Protein AF-A0A7J3D3R3-F1 (afdb_monomer)

Sequence (263 aa):
MQLSGLSKKTTFYVWTILFALIGPWLITSVSADVPAVLEISKEIQGTNTILNLKIRHNNPSQSHYVDTIEAQVNDKLIRVDLTPQNETTFTYKIDLGQIDQNALVKVRANCNLHGWSLWTVLESTTSTTTTTIVPSNQIQPATVNMIVQIILGAAIVAGAIFATKKRFKQHHILMVTATAVNGVSILLAMVPSTLNLIAQSTKTLGTLTLLFIPHMVTGILTESLAIFIILKKPRKLKKWMRILFILWISSLALGTLIYITIY

Solvent-accessible surface area (backbone atoms only — not comparable to full-atom values): 14912 Å² total; per-residue (Å²): 136,86,82,82,82,64,50,75,67,56,52,52,52,52,53,52,51,50,49,67,65,49,49,67,79,71,57,72,90,58,62,60,64,37,26,40,71,77,42,68,47,81,46,78,59,88,76,28,37,30,39,44,34,35,35,36,34,71,84,30,32,92,89,35,26,56,38,36,39,39,39,31,49,64,91,48,77,45,79,46,78,51,72,66,41,78,56,44,60,48,76,50,78,46,80,68,40,76,67,66,93,82,54,54,38,34,36,31,32,25,21,75,75,60,32,68,29,71,78,39,68,50,76,64,95,84,59,93,64,77,82,72,75,72,71,88,76,71,77,51,65,67,58,56,49,50,53,52,52,52,53,43,53,51,49,50,54,52,27,51,53,27,50,74,69,66,38,52,69,62,19,50,56,50,48,55,51,47,52,53,53,48,55,52,47,41,60,71,47,49,47,57,52,50,53,52,50,58,76,68,62,82,83,82,52,74,72,59,47,69,47,48,53,58,26,52,55,34,43,53,53,30,54,54,48,50,53,47,44,73,76,67,60,52,96,61,46,74,60,54,52,51,53,45,50,50,35,46,53,52,23,53,51,37,48,50,52,50,46,68,70,62,48

Structure (mmCIF, N/CA/C/O backbone):
data_AF-A0A7J3D3R3-F1
#
_entry.id   AF-A0A7J3D3R3-F1
#
loop_
_atom_site.group_PDB
_atom_site.id
_atom_site.type_symbol
_atom_site.label_atom_id
_atom_site.label_alt_id
_atom_site.label_comp_id
_atom_site.label_asym_id
_atom_site.label_entity_id
_atom_site.label_seq_id
_atom_site.pdbx_PDB_ins_code
_atom_site.Cartn_x
_atom_site.Cartn_y
_atom_site.Cartn_z
_atom_site.occupancy
_atom_site.B_iso_or_equiv
_atom_site.auth_seq_id
_atom_site.auth_comp_id
_atom_site.auth_asym_id
_atom_site.auth_atom_id
_atom_site.pdbx_PDB_model_num
ATOM 1 N N . MET A 1 1 ? -21.118 33.563 21.173 1.00 48.69 1 MET A N 1
ATOM 2 C CA . MET A 1 1 ? -21.917 32.379 21.562 1.00 48.69 1 MET A CA 1
ATOM 3 C C . MET A 1 1 ? -21.009 31.434 22.353 1.00 48.69 1 MET A C 1
ATOM 5 O O . MET A 1 1 ? -20.155 30.787 21.765 1.00 48.69 1 MET A O 1
ATOM 9 N N . GLN A 1 2 ? -21.072 31.466 23.690 1.00 40.31 2 GLN A N 1
ATOM 10 C CA . GLN A 1 2 ? -20.181 30.703 24.581 1.00 40.31 2 GLN A CA 1
ATOM 11 C C . GLN A 1 2 ? -20.696 29.264 24.762 1.00 40.31 2 GLN A C 1
ATOM 13 O O . GLN A 1 2 ? -21.750 29.051 25.351 1.00 40.31 2 GLN A O 1
ATOM 18 N N . LEU A 1 3 ? -19.939 28.267 24.296 1.00 48.94 3 LEU A N 1
ATOM 19 C CA . LEU A 1 3 ? -20.191 26.837 24.543 1.00 48.94 3 LEU A CA 1
ATOM 20 C C . LEU A 1 3 ? -19.621 26.389 25.909 1.00 48.94 3 LEU A C 1
ATOM 22 O O . LEU A 1 3 ? -18.905 25.395 25.996 1.00 48.94 3 LEU A O 1
ATOM 26 N N . SER A 1 4 ? -19.887 27.123 26.993 1.00 55.28 4 SER A N 1
ATOM 27 C CA . SER A 1 4 ? -19.289 26.859 28.319 1.00 55.28 4 SER A CA 1
ATOM 28 C C . SER A 1 4 ? -20.008 25.781 29.151 1.00 55.28 4 SER A C 1
ATOM 30 O O . SER A 1 4 ? -19.527 25.418 30.221 1.00 55.28 4 SER A O 1
ATOM 32 N N . GLY A 1 5 ? -21.120 25.217 28.666 1.00 64.50 5 GLY A N 1
ATOM 33 C CA . GLY A 1 5 ? -21.902 24.196 29.386 1.00 64.50 5 GLY A CA 1
ATOM 34 C C . GLY A 1 5 ? -21.593 22.737 29.026 1.00 64.50 5 GLY A C 1
ATOM 35 O O . GLY A 1 5 ? -22.164 21.822 29.623 1.00 64.50 5 GLY A O 1
ATOM 36 N N . LEU A 1 6 ? -20.727 22.473 28.041 1.00 58.81 6 LEU A N 1
ATOM 37 C CA . LEU A 1 6 ? -20.466 21.101 27.604 1.00 58.81 6 LEU A CA 1
ATOM 38 C C . LEU A 1 6 ? -19.477 20.406 28.547 1.00 58.81 6 LEU A C 1
ATOM 40 O O . LEU A 1 6 ? -18.335 20.834 28.717 1.00 58.81 6 LEU A O 1
ATOM 44 N N . SER A 1 7 ? -19.900 19.287 29.143 1.00 75.81 7 SER A N 1
ATOM 45 C CA . SER A 1 7 ? -19.000 18.469 29.958 1.00 75.81 7 SER A CA 1
ATOM 46 C C . SER A 1 7 ? -17.784 18.033 29.130 1.00 75.81 7 SER A C 1
ATOM 48 O O . SER A 1 7 ? -17.930 17.694 27.954 1.00 75.81 7 SER A O 1
ATOM 50 N N . LYS A 1 8 ? -16.597 17.934 29.749 1.00 63.53 8 LYS A N 1
ATOM 51 C CA . LYS A 1 8 ? -15.360 17.485 29.070 1.00 63.53 8 LYS A CA 1
ATOM 52 C C . LYS A 1 8 ? -15.538 16.177 28.280 1.00 63.53 8 LYS A C 1
ATOM 54 O O . LYS A 1 8 ? -14.865 15.959 27.278 1.00 63.53 8 LYS A O 1
ATOM 59 N N . LYS A 1 9 ? -16.461 15.308 28.714 1.00 52.19 9 LYS A N 1
ATOM 60 C CA . LYS A 1 9 ? -16.809 14.063 28.013 1.00 52.19 9 LYS A CA 1
ATOM 61 C C . LYS A 1 9 ? -17.558 14.339 26.713 1.00 52.19 9 LYS A C 1
ATOM 63 O O . LYS A 1 9 ? -17.240 13.735 25.700 1.00 52.19 9 LYS A O 1
ATOM 68 N N . THR A 1 10 ? -18.533 15.241 26.741 1.00 68.56 10 THR A N 1
ATOM 69 C CA . THR A 1 10 ? -19.329 15.615 25.569 1.00 68.56 10 THR A CA 1
ATOM 70 C C . THR A 1 10 ? -18.450 16.289 24.520 1.00 68.56 10 THR A C 1
ATOM 72 O O . THR A 1 10 ? -18.513 15.918 23.355 1.00 68.56 10 THR A O 1
ATOM 75 N N . THR A 1 11 ? -17.555 17.188 24.942 1.00 67.06 11 THR A N 1
ATOM 76 C CA . THR A 1 11 ? -16.592 17.852 24.051 1.00 67.06 11 THR A CA 1
ATOM 77 C C . THR A 1 11 ? -15.679 16.839 23.358 1.00 67.06 11 THR A C 1
ATOM 79 O O . THR A 1 11 ? -15.515 16.898 22.145 1.00 67.06 11 THR A O 1
ATOM 82 N N . PHE A 1 12 ? -15.154 15.849 24.091 1.00 62.94 12 PHE A N 1
ATOM 83 C CA . PHE A 1 12 ? -14.315 14.789 23.518 1.00 62.94 12 PHE A CA 1
ATOM 84 C C . PHE A 1 12 ? -15.035 13.977 22.424 1.00 62.94 12 PHE A C 1
ATOM 86 O O . PHE A 1 12 ? -14.479 13.762 21.347 1.00 62.94 12 PHE A O 1
ATOM 93 N N . TYR A 1 13 ? -16.287 13.565 22.661 1.00 52.22 13 TYR A N 1
ATOM 94 C CA . TYR A 1 13 ? -17.060 12.808 21.668 1.00 52.22 13 TYR A CA 1
ATOM 95 C C . TYR A 1 13 ? -17.415 13.635 20.431 1.00 52.22 13 TYR A C 1
ATOM 97 O O . TYR A 1 13 ? -17.351 13.101 19.328 1.00 52.22 13 TYR A O 1
ATOM 105 N N . VAL A 1 14 ? -17.749 14.919 20.597 1.00 69.69 14 VAL A N 1
ATOM 106 C CA . VAL A 1 14 ? -18.041 15.818 19.469 1.00 69.69 14 VAL A CA 1
ATOM 107 C C . VAL A 1 14 ? -16.824 15.932 18.555 1.00 69.69 14 VAL A C 1
ATOM 109 O O . VAL A 1 14 ? -16.963 15.730 17.356 1.00 69.69 14 VAL A O 1
ATOM 112 N N . TRP A 1 15 ? -15.627 16.141 19.110 1.00 62.84 15 TRP A N 1
ATOM 113 C CA . TRP A 1 15 ? -14.399 16.199 18.310 1.00 62.84 15 TRP A CA 1
ATOM 114 C C . TRP A 1 15 ? -14.060 14.870 17.633 1.00 62.84 15 TRP A C 1
ATOM 116 O O . TRP A 1 15 ? -13.641 14.871 16.481 1.00 62.84 15 TRP A O 1
ATOM 126 N N . THR A 1 16 ? -14.292 13.737 18.302 1.00 50.81 16 THR A N 1
ATOM 127 C CA . THR A 1 16 ? -14.045 12.407 17.713 1.00 50.81 16 THR A CA 1
ATOM 128 C C . THR A 1 16 ? -14.991 12.127 16.542 1.00 50.81 16 THR A C 1
ATOM 130 O O . THR A 1 16 ? -14.560 11.636 15.504 1.00 50.81 16 THR A O 1
ATOM 133 N N . ILE A 1 17 ? -16.277 12.463 16.685 1.00 57.06 17 ILE A N 1
ATOM 134 C CA . ILE A 1 17 ? -17.279 12.303 15.623 1.00 57.06 17 ILE A CA 1
ATOM 135 C C . ILE A 1 17 ? -16.998 13.273 14.471 1.00 57.06 17 ILE A C 1
ATOM 137 O O . ILE A 1 17 ? -17.067 12.869 13.317 1.00 57.06 17 ILE A O 1
ATOM 141 N N . LEU A 1 18 ? -16.635 14.523 14.770 1.00 68.31 18 LEU A N 1
ATOM 142 C CA . LEU A 1 18 ? -16.281 15.517 13.759 1.00 68.31 18 LEU A CA 1
ATOM 143 C C . LEU A 1 18 ? -15.073 15.058 12.925 1.00 68.31 18 LEU A C 1
ATOM 145 O O . LEU A 1 18 ? -15.132 15.102 11.702 1.00 68.31 18 LEU A O 1
ATOM 149 N N . PHE A 1 19 ? -14.022 14.536 13.566 1.00 58.44 19 PHE A N 1
ATOM 150 C CA . PHE A 1 19 ? -12.865 13.968 12.864 1.00 58.44 19 PHE A CA 1
ATOM 151 C C . PHE A 1 19 ? -13.233 12.744 12.018 1.00 58.44 19 PHE A C 1
ATOM 153 O O . PHE A 1 19 ? -12.785 12.634 10.881 1.00 58.44 19 PHE A O 1
ATOM 160 N N . ALA A 1 20 ? -14.071 11.847 12.543 1.00 53.59 20 ALA A N 1
ATOM 161 C CA . ALA A 1 20 ? -14.502 10.653 11.818 1.00 53.59 20 ALA A CA 1
ATOM 162 C C . ALA A 1 20 ? -15.419 10.969 10.623 1.00 53.59 20 ALA A C 1
ATOM 164 O O . ALA A 1 20 ? -15.396 10.241 9.636 1.00 53.59 20 ALA A O 1
ATOM 165 N N . LEU A 1 21 ? -16.226 12.034 10.702 1.00 52.59 21 LEU A N 1
ATOM 166 C CA . LEU A 1 21 ? -17.147 12.434 9.635 1.00 52.59 21 LEU A CA 1
ATOM 167 C C . LEU A 1 21 ? -16.493 13.321 8.580 1.00 52.59 21 LEU A C 1
ATOM 169 O O . LEU A 1 21 ? -16.848 13.194 7.418 1.00 52.59 21 LEU A O 1
ATOM 173 N N . ILE A 1 22 ? -15.567 14.205 8.956 1.00 64.50 22 ILE A N 1
ATOM 174 C CA . ILE A 1 22 ? -14.885 15.101 8.009 1.00 64.50 22 ILE A CA 1
ATOM 175 C C . ILE A 1 22 ? -13.682 14.406 7.365 1.00 64.50 22 ILE A C 1
ATOM 177 O O . ILE A 1 22 ? -13.428 14.604 6.181 1.00 64.50 22 ILE A O 1
ATOM 181 N N . GLY A 1 23 ? -12.976 13.557 8.119 1.00 51.06 23 GLY A N 1
ATOM 182 C CA . GLY A 1 23 ? -11.752 12.886 7.677 1.00 51.06 23 GLY A CA 1
ATOM 183 C C . GLY A 1 23 ? -11.858 12.216 6.302 1.00 51.06 23 GLY A C 1
ATOM 184 O O . GLY A 1 23 ? -11.034 12.523 5.449 1.00 51.06 23 GLY A O 1
ATOM 185 N N . PRO A 1 24 ? -12.882 11.382 6.027 1.00 48.47 24 PRO A N 1
ATOM 186 C CA . PRO A 1 24 ? -13.008 10.683 4.746 1.00 48.47 24 PRO A CA 1
ATOM 187 C C . PRO A 1 24 ? -13.197 11.601 3.532 1.00 48.47 24 PRO A C 1
ATOM 189 O O . PRO A 1 24 ? -12.789 11.241 2.435 1.00 48.47 24 PRO A O 1
ATOM 192 N N . TRP A 1 25 ? -13.789 12.786 3.712 1.00 45.56 25 TRP A N 1
ATOM 193 C CA . TRP A 1 25 ? -14.055 13.731 2.617 1.00 45.56 25 TRP A CA 1
ATOM 194 C C . TRP A 1 25 ? -12.852 14.612 2.278 1.00 45.56 25 TRP A C 1
ATOM 196 O O . TRP A 1 25 ? -12.849 15.269 1.242 1.00 45.56 25 TRP A O 1
ATOM 206 N N . LEU A 1 26 ? -11.831 14.623 3.138 1.00 45.69 26 LEU A N 1
ATOM 207 C CA . LEU A 1 26 ? -10.556 15.291 2.879 1.00 45.69 26 LEU A CA 1
ATOM 208 C C . LEU A 1 26 ? -9.536 14.369 2.195 1.00 45.69 26 LEU A C 1
ATOM 210 O O . LEU A 1 26 ? -8.464 14.834 1.818 1.00 45.69 26 LEU A O 1
ATOM 214 N N . ILE A 1 27 ? -9.841 13.077 2.041 1.00 38.84 27 ILE A N 1
ATOM 215 C CA . ILE A 1 27 ? -8.936 12.110 1.419 1.00 38.84 27 ILE A CA 1
ATOM 216 C C . ILE A 1 27 ? -9.275 12.039 -0.069 1.00 38.84 27 ILE A C 1
ATOM 218 O O . ILE A 1 27 ? -10.188 11.326 -0.485 1.00 38.84 27 ILE A O 1
ATOM 222 N N . THR A 1 28 ? -8.535 12.778 -0.893 1.00 42.94 28 THR A N 1
ATOM 223 C CA . THR A 1 28 ? -8.483 12.495 -2.328 1.00 42.94 28 THR A CA 1
ATOM 224 C C . THR A 1 28 ? -7.814 11.136 -2.521 1.00 42.94 28 THR A C 1
ATOM 226 O O . THR A 1 28 ? -6.833 10.818 -1.848 1.00 42.94 28 THR A O 1
ATOM 229 N N . SER A 1 29 ? -8.356 10.289 -3.401 1.00 40.66 29 SER A N 1
ATOM 230 C CA . SER A 1 29 ? -7.690 9.039 -3.768 1.00 40.66 29 SER A CA 1
ATOM 231 C C . SER A 1 29 ? -6.372 9.385 -4.436 1.00 40.66 29 SER A C 1
ATOM 233 O O . SER A 1 29 ? -6.345 9.800 -5.592 1.00 40.66 29 SER A O 1
ATOM 235 N N . VAL A 1 30 ? -5.289 9.245 -3.691 1.00 47.53 30 VAL A N 1
ATOM 236 C CA . VAL A 1 30 ? -3.959 9.344 -4.257 1.00 47.53 30 VAL A CA 1
ATOM 237 C C . VAL A 1 30 ? -3.599 7.948 -4.766 1.00 47.53 30 VAL A C 1
ATOM 239 O O . VAL A 1 30 ? -3.828 6.939 -4.089 1.00 47.53 30 VAL A O 1
ATOM 242 N N . SER A 1 31 ? -3.213 7.878 -6.035 1.00 56.06 31 SER A N 1
ATOM 243 C CA . SER A 1 31 ? -2.750 6.659 -6.689 1.00 56.06 31 SER A CA 1
ATOM 244 C C . SER A 1 31 ? -1.239 6.688 -6.611 1.00 56.06 31 SER A C 1
ATOM 246 O O . SER A 1 31 ? -0.667 7.685 -7.044 1.00 56.06 31 SER A O 1
ATOM 248 N N . ALA A 1 32 ? -0.616 5.601 -6.140 1.00 60.38 32 ALA A N 1
ATOM 249 C CA . ALA A 1 32 ? 0.833 5.478 -6.153 1.00 60.38 32 ALA A CA 1
ATOM 250 C C . ALA A 1 32 ? 1.275 5.756 -7.578 1.00 60.38 32 ALA A C 1
ATOM 252 O O . ALA A 1 32 ? 0.839 5.081 -8.519 1.00 60.38 32 ALA A O 1
ATOM 253 N N . ASP A 1 33 ? 2.076 6.798 -7.733 1.00 78.88 33 ASP A N 1
ATOM 254 C CA . ASP A 1 33 ? 2.535 7.241 -9.031 1.00 78.88 33 ASP A CA 1
ATOM 255 C C . ASP A 1 33 ? 3.719 6.375 -9.473 1.00 78.88 33 ASP A C 1
ATOM 257 O O . ASP A 1 33 ? 4.833 6.841 -9.709 1.00 78.88 33 ASP A O 1
ATOM 261 N N . VAL A 1 34 ? 3.487 5.061 -9.509 1.00 89.44 34 VAL A N 1
ATOM 262 C CA . VAL A 1 34 ? 4.391 4.113 -10.147 1.00 89.44 34 VAL A CA 1
ATOM 263 C C . VAL A 1 34 ? 4.442 4.430 -11.637 1.00 89.44 34 VAL A C 1
ATOM 265 O O . VAL A 1 34 ? 3.421 4.801 -12.229 1.00 89.44 34 VAL A O 1
ATOM 268 N N . PRO A 1 35 ? 5.615 4.301 -12.269 1.00 94.56 35 PRO A N 1
ATOM 269 C CA . PRO A 1 35 ? 5.723 4.571 -13.685 1.00 94.56 35 PRO A CA 1
ATOM 270 C C . PRO A 1 35 ? 4.866 3.581 -14.475 1.00 94.56 35 PRO A C 1
ATOM 272 O O . PRO A 1 35 ? 4.582 2.470 -14.030 1.00 94.56 35 PRO A O 1
ATOM 275 N N . ALA A 1 36 ? 4.453 3.976 -15.669 1.00 94.44 36 ALA A N 1
ATOM 276 C CA . ALA A 1 36 ? 3.718 3.129 -16.593 1.00 94.44 36 ALA A CA 1
ATOM 277 C C . ALA A 1 36 ? 4.441 3.103 -17.937 1.00 94.44 36 ALA A C 1
ATOM 279 O O . ALA A 1 36 ? 4.709 4.155 -18.518 1.00 94.44 36 ALA A O 1
ATOM 280 N N . VAL A 1 37 ? 4.735 1.905 -18.445 1.00 95.94 37 VAL A N 1
ATOM 281 C CA . VAL A 1 37 ? 5.193 1.718 -19.826 1.00 95.94 37 VAL A CA 1
ATOM 282 C C . VAL A 1 37 ? 3.950 1.792 -20.713 1.00 95.94 37 VAL A C 1
ATOM 284 O O . VAL A 1 37 ? 3.134 0.878 -20.717 1.00 95.94 37 VAL A O 1
ATOM 287 N N . LEU A 1 38 ? 3.760 2.925 -21.387 1.00 92.44 38 LEU A N 1
ATOM 288 C CA . LEU A 1 38 ? 2.579 3.204 -22.207 1.00 92.44 38 LEU A CA 1
ATOM 289 C C . LEU A 1 38 ? 2.647 2.524 -23.573 1.00 92.44 38 LEU A C 1
ATOM 291 O O . LEU A 1 38 ? 1.623 2.112 -24.107 1.00 92.44 38 LEU A O 1
ATOM 295 N N . GLU A 1 39 ? 3.843 2.457 -24.149 1.00 94.00 39 GLU A N 1
ATOM 296 C CA . GLU A 1 39 ? 4.066 1.925 -25.488 1.00 94.00 39 GLU A CA 1
ATOM 297 C C . GLU A 1 39 ? 5.428 1.240 -25.547 1.00 94.00 39 GLU A C 1
ATOM 299 O O . GLU A 1 39 ? 6.410 1.734 -24.981 1.00 94.00 39 GLU A O 1
ATOM 304 N N . ILE A 1 40 ? 5.474 0.113 -26.251 1.00 95.44 40 ILE A N 1
ATOM 305 C CA . ILE A 1 40 ? 6.701 -0.580 -26.621 1.00 95.44 40 ILE A CA 1
ATOM 306 C C . ILE A 1 40 ? 6.644 -0.753 -28.132 1.00 95.44 40 ILE A C 1
ATOM 308 O O . ILE A 1 40 ? 5.749 -1.421 -28.644 1.00 95.44 40 ILE A O 1
ATOM 312 N N . SER A 1 41 ? 7.600 -0.174 -28.845 1.00 94.25 41 SER A N 1
ATOM 313 C CA . SER A 1 41 ? 7.791 -0.436 -30.267 1.00 94.25 41 SER A CA 1
ATOM 314 C C . SER A 1 41 ? 9.207 -0.926 -30.536 1.00 94.25 41 SER A C 1
ATOM 316 O O . SER A 1 41 ? 10.129 -0.728 -29.742 1.00 94.25 41 SER A O 1
ATOM 318 N N . LYS A 1 42 ? 9.368 -1.640 -31.647 1.00 94.56 42 LYS A N 1
ATOM 319 C CA . LYS A 1 42 ? 10.622 -2.270 -32.050 1.00 94.56 42 LYS A CA 1
ATOM 320 C C . LYS A 1 42 ? 11.117 -1.633 -33.341 1.00 94.56 42 LYS A C 1
ATOM 322 O O . LYS A 1 42 ? 10.355 -1.478 -34.288 1.00 94.56 42 LYS A O 1
ATOM 327 N N . GLU A 1 43 ? 12.400 -1.312 -33.382 1.00 94.94 43 GLU A N 1
ATOM 328 C CA . GLU A 1 43 ? 13.100 -0.780 -34.547 1.00 94.94 43 GLU A CA 1
ATOM 329 C C . GLU A 1 43 ? 14.346 -1.637 -34.799 1.00 94.94 43 GLU A C 1
ATOM 331 O O . GLU A 1 43 ? 15.070 -1.978 -33.865 1.00 94.94 43 GLU A O 1
ATOM 336 N N . ILE A 1 44 ? 14.594 -2.026 -36.051 1.00 94.88 44 ILE A N 1
ATOM 337 C CA . ILE A 1 44 ? 15.816 -2.747 -36.424 1.00 94.88 44 ILE A CA 1
ATOM 338 C C . ILE A 1 44 ? 16.828 -1.735 -36.954 1.00 94.88 44 ILE A C 1
ATOM 340 O O . ILE A 1 44 ? 16.561 -1.062 -37.948 1.00 94.88 44 ILE A O 1
ATOM 344 N N . GLN A 1 45 ? 17.991 -1.644 -36.309 1.00 96.88 45 GLN A N 1
ATOM 345 C CA . GLN A 1 45 ? 19.101 -0.795 -36.739 1.00 96.88 45 GLN A CA 1
ATOM 346 C C . GLN A 1 45 ? 20.319 -1.670 -37.049 1.00 96.88 45 GLN A C 1
ATOM 348 O O . GLN A 1 45 ? 20.995 -2.182 -36.155 1.00 96.88 45 GLN A O 1
ATOM 353 N N . GLY A 1 46 ? 20.583 -1.887 -38.340 1.00 95.25 46 GLY A N 1
ATOM 354 C CA . GLY A 1 46 ? 21.588 -2.854 -38.783 1.00 95.25 46 GLY A CA 1
ATOM 355 C C . GLY A 1 46 ? 21.187 -4.273 -38.379 1.00 95.25 46 GLY A C 1
ATOM 356 O O . GLY A 1 46 ? 20.135 -4.757 -38.786 1.00 95.25 46 GLY A O 1
ATOM 357 N N . THR A 1 47 ? 22.013 -4.937 -37.568 1.00 95.50 47 THR A N 1
ATOM 358 C CA . THR A 1 47 ? 21.677 -6.253 -36.998 1.00 95.50 47 THR A CA 1
ATOM 359 C C . THR A 1 47 ? 21.022 -6.174 -35.621 1.00 95.50 47 THR A C 1
ATOM 361 O O . THR A 1 47 ? 20.580 -7.195 -35.100 1.00 95.50 47 THR A O 1
ATOM 364 N N . ASN A 1 48 ? 20.983 -4.993 -35.006 1.00 96.81 48 ASN A N 1
ATOM 365 C CA . ASN A 1 48 ? 20.520 -4.840 -33.635 1.00 96.81 48 ASN A CA 1
ATOM 366 C C . ASN A 1 48 ? 19.022 -4.543 -33.587 1.00 96.81 48 ASN A C 1
ATOM 368 O O . ASN A 1 48 ? 18.463 -3.865 -34.451 1.00 96.81 48 ASN A O 1
ATOM 372 N N . THR A 1 49 ? 18.377 -5.050 -32.542 1.00 96.50 49 THR A N 1
ATOM 373 C CA . THR A 1 49 ? 17.008 -4.705 -32.184 1.00 96.50 49 THR A CA 1
ATOM 374 C C . THR A 1 49 ? 17.015 -3.609 -31.128 1.00 96.50 49 THR A C 1
ATOM 376 O O . THR A 1 49 ? 17.494 -3.819 -30.016 1.00 96.50 49 THR A O 1
ATOM 379 N N . ILE A 1 50 ? 16.409 -2.473 -31.455 1.00 97.62 50 ILE A N 1
ATOM 380 C CA . ILE A 1 50 ? 16.209 -1.349 -30.546 1.00 97.62 50 ILE A CA 1
ATOM 381 C C . ILE A 1 50 ? 14.751 -1.339 -30.083 1.00 97.62 50 ILE A C 1
ATOM 383 O O . ILE A 1 50 ? 13.831 -1.329 -30.904 1.00 97.62 50 ILE A O 1
ATOM 387 N N . LEU A 1 51 ? 14.522 -1.333 -28.771 1.00 97.25 51 LEU A N 1
ATOM 388 C CA . LEU A 1 51 ? 13.206 -1.032 -28.210 1.00 97.25 51 LEU A CA 1
ATOM 389 C C . LEU A 1 51 ? 13.058 0.470 -28.031 1.00 97.25 51 LEU A C 1
ATOM 391 O O . LEU A 1 51 ? 13.890 1.089 -27.374 1.00 97.25 51 LEU A O 1
ATOM 395 N N . ASN A 1 52 ? 11.969 1.026 -28.542 1.00 97.50 52 ASN A N 1
ATOM 396 C CA . ASN A 1 52 ? 11.518 2.374 -28.244 1.00 97.50 52 ASN A CA 1
ATOM 397 C C . ASN A 1 52 ? 10.400 2.281 -27.198 1.00 97.50 52 ASN A C 1
ATOM 399 O O . ASN A 1 52 ? 9.354 1.677 -27.438 1.00 97.50 52 ASN A O 1
ATOM 403 N N . LEU A 1 53 ? 10.639 2.851 -26.022 1.00 97.25 53 LEU A N 1
ATOM 404 C CA . LEU A 1 53 ? 9.726 2.803 -24.886 1.00 97.25 53 LEU A CA 1
ATOM 405 C C . LEU A 1 53 ? 9.134 4.180 -24.652 1.00 97.25 53 LEU A C 1
ATOM 407 O O . LEU A 1 53 ? 9.894 5.132 -24.511 1.00 97.25 53 LEU A O 1
ATOM 411 N N . LYS A 1 54 ? 7.812 4.282 -24.521 1.00 97.12 54 LYS A N 1
ATOM 412 C CA . LYS A 1 54 ? 7.149 5.494 -24.029 1.00 97.12 54 LYS A CA 1
ATOM 413 C C . LYS A 1 54 ? 6.716 5.268 -22.590 1.00 97.12 54 LYS A C 1
ATOM 415 O O . LYS A 1 54 ? 5.883 4.405 -22.330 1.00 97.12 54 LYS A O 1
ATOM 420 N N . ILE A 1 55 ? 7.281 6.019 -21.653 1.00 96.62 55 ILE A N 1
ATOM 421 C CA . ILE A 1 55 ? 7.070 5.826 -20.214 1.00 96.62 55 ILE A CA 1
ATOM 422 C C . ILE A 1 55 ? 6.420 7.077 -19.636 1.00 96.62 55 ILE A C 1
ATOM 424 O O . ILE A 1 55 ? 6.839 8.187 -19.951 1.00 96.62 55 ILE A O 1
ATOM 428 N N . ARG A 1 56 ? 5.408 6.898 -18.781 1.00 95.56 56 ARG A N 1
ATOM 429 C CA . ARG A 1 56 ? 4.782 7.964 -17.991 1.00 95.56 56 ARG A CA 1
ATOM 430 C C . ARG A 1 56 ? 5.132 7.818 -16.520 1.00 95.56 56 ARG A C 1
ATOM 432 O O . ARG A 1 56 ? 5.055 6.719 -15.983 1.00 95.56 56 ARG A O 1
ATOM 439 N N . HIS A 1 57 ? 5.437 8.932 -15.874 1.00 94.81 57 HIS A N 1
ATOM 440 C CA . HIS A 1 57 ? 5.642 9.049 -14.437 1.00 94.81 57 HIS A CA 1
ATOM 441 C C . HIS A 1 57 ? 5.288 10.479 -14.024 1.00 94.81 57 HIS A C 1
ATOM 443 O O . HIS A 1 57 ? 5.824 11.410 -14.615 1.00 94.81 57 HIS A O 1
ATOM 449 N N . ASN A 1 58 ? 4.348 10.696 -13.107 1.00 90.19 58 ASN A N 1
ATOM 450 C CA . ASN A 1 58 ? 3.887 12.049 -12.799 1.00 90.19 58 ASN A CA 1
ATOM 451 C C . ASN A 1 58 ? 4.883 12.797 -11.896 1.00 90.19 58 ASN A C 1
ATOM 453 O O . ASN A 1 58 ? 5.531 12.239 -11.020 1.00 90.19 58 ASN A O 1
ATOM 457 N N . ASN A 1 59 ? 4.970 14.114 -12.101 1.00 88.62 59 ASN A N 1
ATOM 458 C CA . ASN A 1 59 ? 5.763 15.020 -11.264 1.00 88.62 59 ASN A CA 1
ATOM 459 C C . ASN A 1 59 ? 7.235 14.591 -11.018 1.00 88.62 59 ASN A C 1
ATOM 461 O O . ASN A 1 59 ? 7.698 14.646 -9.875 1.00 88.62 59 ASN A O 1
ATOM 465 N N . PRO A 1 60 ? 7.988 14.168 -12.052 1.00 92.56 60 PRO A N 1
ATOM 466 C CA . PRO A 1 60 ? 9.355 13.733 -11.843 1.00 92.56 60 PRO A CA 1
ATOM 467 C C . PRO A 1 60 ? 10.260 14.919 -11.466 1.00 92.56 60 PRO A C 1
ATOM 469 O O . PRO A 1 60 ? 10.053 16.059 -11.884 1.00 92.56 60 PRO A O 1
ATOM 472 N N . SER A 1 61 ? 11.264 14.649 -10.640 1.00 90.94 61 SER A N 1
ATOM 473 C CA . SER A 1 61 ? 12.221 15.607 -10.095 1.00 90.94 61 SER A CA 1
ATOM 474 C C . SER A 1 61 ? 13.572 14.936 -9.831 1.00 90.94 61 SER A C 1
ATOM 476 O O . SER A 1 61 ? 13.732 13.726 -9.976 1.00 90.94 61 SER A O 1
ATOM 478 N N . GLN A 1 62 ? 14.554 15.706 -9.356 1.00 93.38 62 GLN A N 1
ATOM 479 C CA . GLN A 1 62 ? 15.889 15.188 -9.023 1.00 93.38 62 GLN A CA 1
ATOM 480 C C . GLN A 1 62 ? 15.886 14.093 -7.942 1.00 93.38 62 GLN A C 1
ATOM 482 O O . GLN A 1 62 ? 16.793 13.266 -7.901 1.00 93.38 62 GLN A O 1
ATOM 487 N N . SER A 1 63 ? 14.877 14.068 -7.068 1.00 88.69 63 SER A N 1
ATOM 488 C CA . SER A 1 63 ? 14.742 13.065 -6.005 1.00 88.69 63 SER A CA 1
ATOM 489 C C . SER A 1 63 ? 13.607 12.066 -6.235 1.00 88.69 63 SER A C 1
ATOM 491 O O . SER A 1 63 ? 13.443 11.161 -5.423 1.00 88.69 63 SER A O 1
ATOM 493 N N . HIS A 1 64 ? 12.824 12.213 -7.305 1.00 92.25 64 HIS A N 1
ATOM 494 C CA . HIS A 1 64 ? 11.645 11.394 -7.598 1.00 92.25 64 HIS A CA 1
ATOM 495 C C . HIS A 1 64 ? 11.566 11.163 -9.107 1.00 92.25 64 HIS A C 1
ATOM 497 O O . HIS A 1 64 ? 11.116 12.033 -9.835 1.00 92.25 64 HIS A O 1
ATOM 503 N N . TYR A 1 65 ? 12.070 10.036 -9.598 1.00 95.69 65 TYR A N 1
ATOM 504 C CA . TYR A 1 65 ? 12.180 9.777 -11.035 1.00 95.69 65 TYR A CA 1
ATOM 505 C C . TYR A 1 65 ? 12.213 8.277 -11.329 1.00 95.69 65 TYR A C 1
ATOM 507 O O . TYR A 1 65 ? 12.314 7.452 -10.417 1.00 95.69 65 TYR A O 1
ATOM 515 N N . VAL A 1 66 ? 12.139 7.921 -12.614 1.00 97.31 66 VAL A N 1
ATOM 516 C CA . VAL A 1 66 ? 12.346 6.543 -13.064 1.00 97.31 66 VAL A CA 1
ATOM 517 C C . VAL A 1 66 ? 13.842 6.264 -13.073 1.00 97.31 66 VAL A C 1
ATOM 519 O O . VAL A 1 66 ? 14.555 6.780 -13.930 1.00 97.31 66 VAL A O 1
ATOM 522 N N . ASP A 1 67 ? 14.332 5.485 -12.117 1.00 97.62 67 ASP A N 1
ATOM 523 C CA . ASP A 1 67 ? 15.763 5.223 -11.934 1.00 97.62 67 ASP A CA 1
ATOM 524 C C . ASP A 1 67 ? 16.246 3.979 -12.676 1.00 97.62 67 ASP A C 1
ATOM 526 O O . ASP A 1 67 ? 17.421 3.884 -13.022 1.00 97.62 67 ASP A O 1
ATOM 530 N N . THR A 1 68 ? 15.353 3.033 -12.955 1.00 98.19 68 THR A N 1
ATOM 531 C CA . THR A 1 68 ? 15.701 1.786 -13.631 1.00 98.19 68 THR A CA 1
ATOM 532 C C . THR A 1 68 ? 14.604 1.363 -14.606 1.00 98.19 68 THR A C 1
ATOM 534 O O . THR A 1 68 ? 13.415 1.439 -14.304 1.00 98.19 68 THR A O 1
ATOM 537 N N . ILE A 1 69 ? 14.999 0.835 -15.764 1.00 98.38 69 ILE A N 1
ATOM 538 C CA . ILE A 1 69 ? 14.134 0.069 -16.664 1.00 98.38 69 ILE A CA 1
ATOM 539 C C . ILE A 1 69 ? 14.668 -1.359 -16.768 1.00 98.38 69 ILE A C 1
ATOM 541 O O . ILE A 1 69 ? 15.871 -1.582 -16.909 1.00 98.38 69 ILE A O 1
ATOM 545 N N . GLU A 1 70 ? 13.762 -2.333 -16.728 1.00 98.38 70 GLU A N 1
ATOM 546 C CA . GLU A 1 70 ? 14.067 -3.733 -17.006 1.00 98.38 70 GLU A CA 1
ATOM 547 C C . GLU A 1 70 ? 13.336 -4.196 -18.260 1.00 98.38 70 GLU A C 1
ATOM 549 O O . GLU A 1 70 ? 12.114 -4.081 -18.356 1.00 98.38 70 GLU A O 1
ATOM 554 N N . ALA A 1 71 ? 14.088 -4.767 -19.197 1.00 97.88 71 ALA A N 1
ATOM 555 C CA . ALA A 1 71 ? 13.573 -5.494 -20.343 1.00 97.88 71 ALA A CA 1
ATOM 556 C C . ALA A 1 71 ? 13.939 -6.974 -20.188 1.00 97.88 71 ALA A C 1
ATOM 558 O O . ALA A 1 71 ? 15.112 -7.323 -20.074 1.00 97.88 71 ALA A O 1
ATOM 559 N N . GLN A 1 72 ? 12.948 -7.857 -20.182 1.00 97.75 72 GLN A N 1
ATOM 560 C CA . GLN A 1 72 ? 13.162 -9.298 -20.225 1.00 97.75 72 GLN A CA 1
ATOM 561 C C . GLN A 1 72 ? 12.896 -9.801 -21.64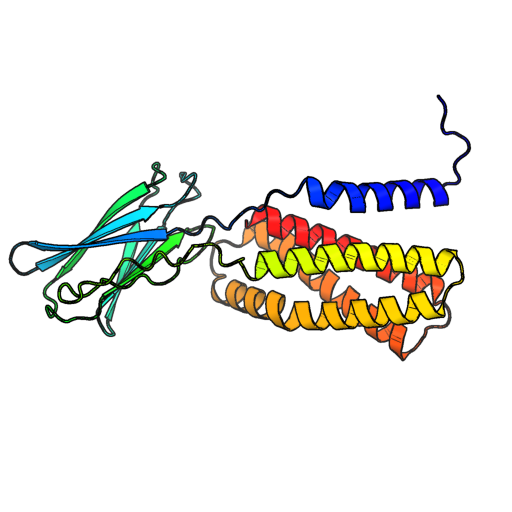5 1.00 97.75 72 GLN A C 1
ATOM 563 O O . GLN A 1 72 ? 11.802 -9.606 -22.173 1.00 97.75 72 GLN A O 1
ATOM 568 N N . VAL A 1 73 ? 13.905 -10.439 -22.240 1.00 97.06 73 VAL A N 1
ATOM 569 C CA . VAL A 1 73 ? 13.864 -11.065 -23.567 1.00 97.06 73 VAL A CA 1
ATOM 570 C C . VAL A 1 73 ? 13.994 -12.571 -23.367 1.00 97.06 73 VAL A C 1
ATOM 572 O O . VAL A 1 73 ? 15.073 -13.059 -23.021 1.00 97.06 73 VAL A O 1
ATOM 575 N N . ASN A 1 74 ? 12.898 -13.308 -23.547 1.00 94.19 74 ASN A N 1
ATOM 576 C CA . ASN A 1 74 ? 12.775 -14.700 -23.103 1.00 94.19 74 ASN A CA 1
ATOM 577 C C . ASN A 1 74 ? 13.170 -14.815 -21.612 1.00 94.19 74 ASN A C 1
ATOM 579 O O . ASN A 1 74 ? 12.556 -14.164 -20.769 1.00 94.19 74 ASN A O 1
ATOM 583 N N . ASP A 1 75 ? 14.224 -15.560 -21.275 1.00 93.56 75 ASP A N 1
ATOM 584 C CA . ASP A 1 75 ? 14.710 -15.706 -19.893 1.00 93.56 75 ASP A CA 1
ATOM 585 C C . ASP A 1 75 ? 15.834 -14.724 -19.519 1.00 93.56 75 ASP A C 1
ATOM 587 O O . ASP A 1 75 ? 16.272 -14.683 -18.369 1.00 93.56 75 ASP A O 1
ATOM 591 N N . LYS A 1 76 ? 16.301 -13.896 -20.461 1.00 97.00 76 LYS A N 1
ATOM 592 C CA . LYS A 1 76 ? 17.396 -12.947 -20.230 1.00 97.00 76 LYS A CA 1
ATOM 593 C C . LYS A 1 76 ? 16.857 -11.600 -19.755 1.00 97.00 76 LYS A C 1
ATOM 595 O O . LYS A 1 76 ? 16.112 -10.938 -20.474 1.00 97.00 76 LYS A O 1
ATOM 600 N N . LEU A 1 77 ? 17.281 -11.170 -18.568 1.00 97.25 77 LEU A N 1
ATOM 601 C CA . LEU A 1 77 ? 16.966 -9.852 -18.016 1.00 97.25 77 LEU A CA 1
ATOM 602 C C . LEU A 1 77 ? 18.051 -8.835 -18.395 1.00 97.25 77 LEU A C 1
ATOM 604 O O . LEU A 1 77 ? 19.236 -9.058 -18.148 1.00 97.25 77 LEU A O 1
ATOM 608 N N . ILE A 1 78 ? 17.639 -7.716 -18.980 1.00 97.75 78 ILE A N 1
ATOM 609 C CA . ILE A 1 78 ? 18.472 -6.556 -19.297 1.00 97.75 78 ILE A CA 1
ATOM 610 C C . ILE A 1 78 ? 17.996 -5.408 -18.412 1.00 97.75 78 ILE A C 1
ATOM 612 O O . ILE A 1 78 ? 16.812 -5.075 -18.408 1.00 97.75 78 ILE A O 1
ATOM 616 N N . ARG A 1 79 ? 18.920 -4.810 -17.659 1.00 98.06 79 ARG A N 1
ATOM 617 C CA . ARG A 1 79 ? 18.657 -3.695 -16.747 1.00 98.06 79 ARG A CA 1
ATOM 618 C C . ARG A 1 79 ? 19.404 -2.460 -17.225 1.00 98.06 79 ARG A C 1
ATOM 620 O O . ARG A 1 79 ? 20.582 -2.556 -17.559 1.00 98.06 79 ARG A O 1
ATOM 627 N N . VAL A 1 80 ? 18.721 -1.323 -17.227 1.00 98.00 80 VAL A N 1
ATOM 628 C CA . VAL A 1 80 ? 19.293 -0.028 -17.592 1.00 98.00 80 VAL A CA 1
ATOM 629 C C . VAL A 1 80 ? 18.967 0.977 -16.500 1.00 98.00 80 VAL A C 1
ATOM 631 O O . VAL A 1 80 ? 17.797 1.155 -16.168 1.00 98.00 80 VAL A O 1
ATOM 634 N N . ASP A 1 81 ? 19.991 1.619 -15.946 1.00 97.94 81 ASP A N 1
ATOM 635 C CA . ASP A 1 81 ? 19.824 2.694 -14.969 1.00 97.94 81 ASP A CA 1
ATOM 636 C C . ASP A 1 81 ? 19.754 4.050 -15.689 1.00 97.94 81 ASP A C 1
ATOM 638 O O . ASP A 1 81 ? 20.434 4.277 -16.693 1.00 97.94 81 ASP A O 1
ATOM 642 N N . LEU A 1 82 ? 18.906 4.948 -15.192 1.00 97.62 82 LEU A N 1
ATOM 643 C CA . LEU A 1 82 ? 18.615 6.239 -15.806 1.00 97.62 82 LEU A CA 1
ATOM 644 C C . LEU A 1 82 ? 19.036 7.394 -14.899 1.00 97.62 82 LEU A C 1
ATOM 646 O O . LEU A 1 82 ? 19.045 7.296 -13.674 1.00 97.62 82 LEU A O 1
ATOM 650 N N . THR A 1 83 ? 19.328 8.533 -15.520 1.00 97.50 83 THR A N 1
ATOM 651 C CA . THR A 1 83 ? 19.453 9.821 -14.828 1.00 97.50 83 THR A CA 1
ATOM 652 C C . THR A 1 83 ? 18.077 10.456 -14.624 1.00 97.50 83 THR A C 1
ATOM 654 O O . THR A 1 83 ? 17.203 10.217 -15.461 1.00 97.50 83 THR A O 1
ATOM 657 N N . PRO A 1 84 ? 17.885 11.318 -13.606 1.00 97.44 84 PRO A N 1
ATOM 658 C CA . PRO A 1 84 ? 16.615 12.000 -13.356 1.00 97.44 84 PRO A CA 1
ATOM 659 C C . PRO A 1 84 ? 15.982 12.628 -14.599 1.00 97.44 84 PRO A C 1
ATOM 661 O O . PRO A 1 84 ? 16.663 13.280 -15.393 1.00 97.44 84 PRO A O 1
ATOM 664 N N . GLN A 1 85 ? 14.671 12.433 -14.751 1.00 97.19 85 GLN A N 1
ATOM 665 C CA . GLN A 1 85 ? 13.872 13.040 -15.815 1.00 97.19 85 GLN A CA 1
ATOM 666 C C . GLN A 1 85 ? 13.086 14.237 -15.272 1.00 97.19 85 GLN A C 1
ATOM 668 O O . GLN A 1 85 ? 12.763 14.284 -14.089 1.00 97.19 85 GLN A O 1
ATOM 673 N N . ASN A 1 86 ? 12.750 15.187 -16.147 1.00 94.44 86 ASN A N 1
ATOM 674 C CA . ASN A 1 86 ? 11.943 16.365 -15.795 1.00 94.44 86 ASN A CA 1
ATOM 675 C C . ASN A 1 86 ? 10.565 16.368 -16.486 1.00 94.44 86 ASN A C 1
ATOM 677 O O . ASN A 1 86 ? 9.749 17.251 -16.237 1.00 94.44 86 ASN A O 1
ATOM 681 N N . GLU A 1 87 ? 10.300 15.399 -17.369 1.00 96.19 87 GLU A N 1
ATOM 682 C CA . GLU A 1 87 ? 9.061 15.309 -18.144 1.00 96.19 87 GLU A CA 1
ATOM 683 C C . GLU A 1 87 ? 8.182 14.167 -17.646 1.00 96.19 87 GLU A C 1
ATOM 685 O O . GLU A 1 87 ? 8.651 13.048 -17.446 1.00 96.19 87 GLU A O 1
ATOM 690 N N . THR A 1 88 ? 6.877 14.427 -17.515 1.00 94.56 88 THR A N 1
ATOM 691 C CA . THR A 1 88 ? 5.907 13.415 -17.063 1.00 94.56 88 THR A CA 1
ATOM 692 C C . THR A 1 88 ? 5.772 12.237 -18.029 1.00 94.56 88 THR A C 1
ATOM 694 O O . THR A 1 88 ? 5.312 11.158 -17.663 1.00 94.56 88 THR A O 1
ATOM 697 N N . THR A 1 89 ? 6.133 12.419 -19.294 1.00 96.38 89 THR A N 1
ATOM 698 C CA . THR A 1 89 ? 6.200 11.340 -20.274 1.00 96.38 89 THR A CA 1
ATOM 699 C C . THR A 1 89 ? 7.464 11.513 -21.081 1.00 96.38 89 THR A C 1
ATOM 701 O O . THR A 1 89 ? 7.674 12.579 -21.641 1.00 96.38 89 THR A O 1
ATOM 704 N N . PHE A 1 90 ? 8.280 10.469 -21.155 1.00 97.44 90 PHE A N 1
ATOM 705 C CA . PHE A 1 90 ? 9.538 10.490 -21.887 1.00 97.44 90 PHE A CA 1
ATOM 706 C C . PHE A 1 90 ? 9.699 9.213 -22.710 1.00 97.44 90 PHE A C 1
ATOM 708 O O . PHE A 1 90 ? 9.046 8.195 -22.458 1.00 97.44 90 PHE A O 1
ATOM 715 N N . THR A 1 91 ? 10.562 9.286 -23.723 1.00 97.62 91 THR A N 1
ATOM 716 C CA . THR A 1 91 ? 10.925 8.130 -24.547 1.00 97.62 91 THR A CA 1
ATOM 717 C C . 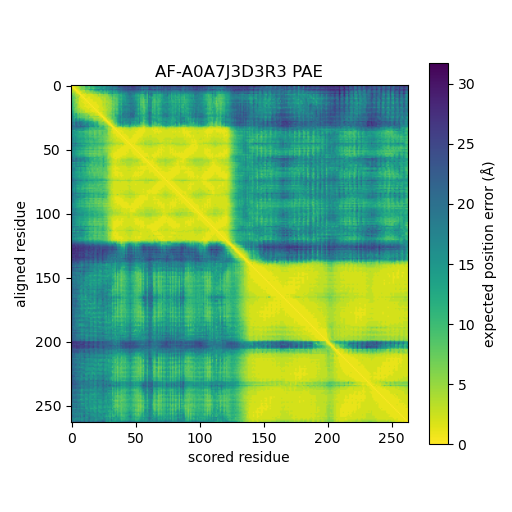THR A 1 91 ? 12.314 7.641 -24.164 1.00 97.62 91 THR A C 1
ATOM 719 O O . THR A 1 91 ? 13.211 8.453 -23.944 1.00 97.62 91 THR A O 1
ATOM 722 N N . TYR A 1 92 ? 12.507 6.327 -24.103 1.00 98.00 92 TYR A N 1
ATOM 723 C CA . TYR A 1 92 ? 13.812 5.721 -23.855 1.00 98.00 92 TYR A CA 1
ATOM 724 C C . TYR A 1 92 ? 14.094 4.605 -24.859 1.00 98.00 92 TYR A C 1
ATOM 726 O O . TYR A 1 92 ? 13.193 3.832 -25.192 1.00 98.00 92 TYR A O 1
ATOM 734 N N . LYS A 1 93 ? 15.338 4.525 -25.345 1.00 98.19 93 LYS A N 1
ATOM 735 C CA . LYS A 1 93 ? 15.772 3.485 -26.283 1.00 98.19 93 LYS A CA 1
ATOM 736 C C . LYS A 1 93 ? 16.653 2.457 -25.579 1.00 98.19 93 LYS A C 1
ATOM 738 O O . LYS A 1 93 ? 17.620 2.837 -24.926 1.00 98.19 93 LYS A O 1
ATOM 743 N N . ILE A 1 94 ? 16.346 1.171 -25.739 1.00 97.81 94 ILE A N 1
ATOM 744 C CA . ILE A 1 94 ? 17.182 0.066 -25.242 1.00 97.81 94 ILE A CA 1
ATOM 745 C C . ILE A 1 94 ? 17.691 -0.737 -26.433 1.00 97.81 94 ILE A C 1
ATOM 747 O O . ILE A 1 94 ? 16.888 -1.286 -27.186 1.00 97.81 94 ILE A O 1
ATOM 751 N N . ASP A 1 95 ? 19.011 -0.834 -26.580 1.00 97.62 95 ASP A N 1
ATOM 752 C CA . ASP A 1 95 ? 19.625 -1.761 -27.530 1.00 97.62 95 ASP A CA 1
ATOM 753 C C . ASP A 1 95 ? 19.656 -3.169 -26.921 1.00 97.62 95 ASP A C 1
ATOM 755 O O . ASP A 1 95 ? 20.332 -3.421 -25.921 1.00 97.62 95 ASP A O 1
ATOM 759 N N . LEU A 1 96 ? 18.887 -4.086 -27.506 1.00 97.00 96 LEU A N 1
ATOM 760 C CA . LEU A 1 96 ? 18.847 -5.490 -27.098 1.00 97.00 96 LEU A CA 1
ATOM 761 C C . LEU A 1 96 ? 19.913 -6.341 -27.805 1.00 97.00 96 LEU A C 1
ATOM 763 O O . LEU A 1 96 ? 20.070 -7.519 -27.478 1.00 97.00 96 LEU A O 1
ATOM 767 N N . GLY A 1 97 ? 20.632 -5.771 -28.773 1.00 97.12 97 GLY A N 1
ATOM 768 C CA . GLY A 1 97 ? 21.521 -6.483 -29.677 1.00 97.12 97 GLY A CA 1
ATOM 769 C C . GLY A 1 97 ? 20.757 -7.368 -30.663 1.00 97.12 97 GLY A C 1
ATOM 770 O O . GLY A 1 97 ? 19.607 -7.105 -31.026 1.00 97.12 97 GLY A O 1
ATOM 771 N N . GLN A 1 98 ? 21.409 -8.435 -31.118 1.00 96.50 98 GLN A N 1
ATOM 772 C CA . GLN A 1 98 ? 20.790 -9.451 -31.967 1.00 96.50 98 GLN A CA 1
ATOM 773 C C . GLN A 1 98 ? 19.897 -10.364 -31.117 1.00 96.50 98 GLN A C 1
ATOM 775 O O . GLN A 1 98 ? 20.384 -11.078 -30.240 1.00 96.50 98 GLN A O 1
ATOM 780 N N . ILE A 1 99 ? 18.591 -10.349 -31.385 1.00 95.62 99 ILE A N 1
ATOM 781 C CA . ILE A 1 99 ? 17.607 -11.228 -30.741 1.00 95.62 99 ILE A CA 1
ATOM 782 C C . ILE A 1 99 ? 16.730 -11.897 -31.801 1.00 95.62 99 ILE A C 1
ATOM 784 O O . ILE A 1 99 ? 16.564 -11.361 -32.899 1.00 95.62 99 ILE A O 1
ATOM 788 N N . ASP A 1 100 ? 16.136 -13.041 -31.459 1.00 92.25 100 ASP A N 1
ATOM 789 C CA . ASP A 1 100 ? 15.130 -13.697 -32.300 1.00 92.25 100 ASP A CA 1
ATOM 790 C C . ASP A 1 100 ? 13.958 -12.736 -32.575 1.00 92.25 100 A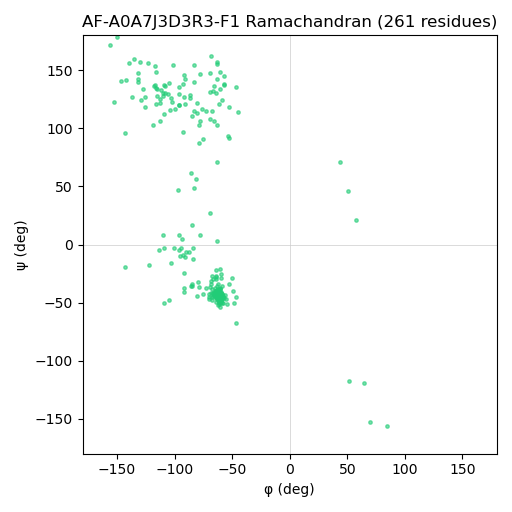SP A C 1
ATOM 792 O O . ASP A 1 100 ? 13.490 -12.019 -31.683 1.00 92.25 100 ASP A O 1
ATOM 796 N N . GLN A 1 101 ? 13.472 -12.706 -33.818 1.00 87.25 101 GLN A N 1
ATOM 797 C CA . GLN A 1 101 ? 12.308 -11.905 -34.193 1.00 87.25 101 GLN A CA 1
ATOM 798 C C . GLN A 1 101 ? 11.054 -12.296 -33.403 1.00 87.25 101 GLN A C 1
ATOM 800 O O . GLN A 1 101 ? 10.231 -11.421 -33.141 1.00 87.25 101 GLN A O 1
ATOM 805 N N . ASN A 1 102 ? 10.964 -13.557 -32.975 1.00 89.00 102 ASN A N 1
ATOM 806 C CA . ASN A 1 102 ? 9.859 -14.110 -32.196 1.00 89.00 102 ASN A CA 1
ATOM 807 C C . ASN A 1 102 ? 10.118 -14.113 -30.683 1.00 89.00 102 ASN A C 1
ATOM 809 O O . ASN A 1 102 ? 9.353 -14.722 -29.934 1.00 89.00 102 ASN A O 1
ATOM 813 N N . ALA A 1 103 ? 11.197 -13.477 -30.215 1.00 92.75 103 ALA A N 1
ATOM 814 C CA . ALA A 1 103 ? 11.488 -13.420 -28.789 1.00 92.75 103 ALA A CA 1
ATOM 815 C C . ALA A 1 103 ? 10.349 -12.726 -28.027 1.00 92.75 103 ALA A C 1
ATOM 817 O O . ALA A 1 103 ? 9.890 -11.647 -28.410 1.00 92.75 103 ALA A O 1
ATOM 818 N N . LEU A 1 104 ? 9.931 -13.322 -26.908 1.00 94.50 104 LEU A N 1
ATOM 819 C CA . LEU A 1 104 ? 8.979 -12.695 -26.002 1.00 94.50 104 LEU A CA 1
ATOM 820 C C . LEU A 1 104 ? 9.695 -11.568 -25.260 1.00 94.50 104 LEU A C 1
ATOM 822 O O . LEU A 1 104 ? 10.604 -11.820 -24.467 1.00 94.50 104 LEU A O 1
ATOM 826 N N . VAL A 1 105 ? 9.272 -10.331 -25.506 1.00 96.06 105 VAL A N 1
ATOM 827 C CA . VAL A 1 105 ? 9.826 -9.149 -24.846 1.00 96.06 105 VAL A CA 1
ATOM 828 C C . VAL A 1 105 ? 8.793 -8.577 -23.889 1.00 96.06 105 VAL A C 1
ATOM 830 O O . VAL A 1 105 ? 7.664 -8.292 -24.282 1.00 96.06 105 VAL A O 1
ATOM 833 N N . LYS A 1 106 ? 9.183 -8.363 -22.634 1.00 96.88 106 LYS A N 1
ATOM 834 C CA . LYS A 1 106 ? 8.390 -7.593 -21.674 1.00 96.88 106 LYS A CA 1
ATOM 835 C C . LYS A 1 106 ? 9.245 -6.558 -20.966 1.00 96.88 106 LYS A C 1
ATOM 837 O O . LYS A 1 106 ? 10.429 -6.783 -20.737 1.00 96.88 106 LYS A O 1
ATOM 842 N N . VAL A 1 107 ? 8.645 -5.426 -20.624 1.00 97.38 107 VAL A N 1
ATOM 843 C CA . VAL A 1 107 ? 9.332 -4.268 -20.053 1.00 97.38 107 VAL A CA 1
ATOM 844 C C . VAL A 1 107 ? 8.591 -3.769 -18.819 1.00 97.38 107 VAL A C 1
ATOM 846 O O . VAL A 1 107 ? 7.361 -3.773 -18.783 1.00 97.38 107 VAL A O 1
ATOM 849 N N . ARG A 1 108 ? 9.334 -3.333 -17.805 1.00 97.25 108 ARG A N 1
ATOM 850 C CA . ARG A 1 108 ? 8.811 -2.588 -16.655 1.00 97.25 108 ARG A CA 1
ATOM 851 C C . ARG A 1 108 ? 9.772 -1.471 -16.263 1.00 97.25 108 ARG A C 1
ATOM 853 O O . ARG A 1 108 ? 10.967 -1.551 -16.537 1.00 97.25 108 ARG A O 1
ATOM 860 N N . ALA A 1 109 ? 9.251 -0.450 -15.603 1.00 97.50 109 ALA A N 1
ATOM 861 C CA . ALA A 1 109 ? 10.017 0.684 -15.103 1.00 97.50 109 ALA A CA 1
ATOM 862 C C . ALA A 1 109 ? 9.959 0.720 -13.570 1.00 97.50 109 ALA A C 1
ATOM 864 O O . ALA A 1 109 ? 8.958 0.315 -12.984 1.00 97.50 109 ALA A O 1
ATOM 865 N N . ASN A 1 110 ? 11.014 1.200 -12.921 1.00 96.12 110 ASN A N 1
ATOM 866 C CA . ASN A 1 110 ? 11.077 1.436 -11.484 1.00 96.12 110 ASN A CA 1
ATOM 867 C C . ASN A 1 110 ? 11.160 2.934 -11.224 1.00 96.12 110 ASN A C 1
ATOM 869 O O . ASN A 1 110 ? 11.954 3.623 -11.854 1.00 96.12 110 ASN A O 1
ATOM 873 N N . CYS A 1 111 ? 10.354 3.429 -10.294 1.00 95.31 111 CYS A N 1
ATOM 874 C CA . CYS A 1 111 ? 10.578 4.721 -9.670 1.00 95.31 111 CYS A CA 1
ATOM 875 C C . CYS A 1 111 ? 11.400 4.521 -8.398 1.00 95.31 111 CYS A C 1
ATOM 877 O O . CYS A 1 111 ? 11.097 3.634 -7.595 1.00 95.31 111 CYS A O 1
ATOM 879 N N . ASN A 1 112 ? 12.375 5.396 -8.165 1.00 91.44 112 ASN A N 1
ATOM 880 C CA . ASN A 1 112 ? 13.214 5.352 -6.968 1.00 91.44 112 ASN A CA 1
ATOM 881 C C . ASN A 1 112 ? 12.425 5.512 -5.649 1.00 91.44 112 ASN A C 1
ATOM 883 O O . ASN A 1 112 ? 12.921 5.120 -4.591 1.00 91.44 112 ASN A O 1
ATOM 887 N N . LEU A 1 113 ? 11.214 6.084 -5.703 1.00 84.00 113 LEU A N 1
ATOM 888 C CA . LEU A 1 113 ? 10.313 6.257 -4.558 1.00 84.00 113 LEU A CA 1
ATOM 889 C C . LEU A 1 113 ? 9.140 5.271 -4.551 1.00 84.00 113 LEU A C 1
ATOM 891 O O . LEU A 1 113 ? 8.858 4.669 -3.517 1.00 84.00 113 LEU A O 1
ATOM 895 N N . HIS A 1 114 ? 8.449 5.106 -5.682 1.00 84.69 114 HIS A N 1
ATOM 896 C CA . HIS A 1 114 ? 7.190 4.350 -5.744 1.00 84.69 114 HIS A CA 1
ATOM 897 C C . HIS A 1 114 ? 7.364 2.882 -6.158 1.00 84.69 114 HIS A C 1
ATOM 899 O O . HIS A 1 114 ? 6.423 2.098 -6.037 1.00 84.69 114 HIS A O 1
ATOM 905 N N . GLY A 1 115 ? 8.557 2.483 -6.608 1.00 87.69 115 GLY A N 1
ATOM 906 C CA . GLY A 1 115 ? 8.864 1.105 -6.981 1.00 87.69 115 GLY A CA 1
ATOM 907 C C . GLY A 1 115 ? 8.469 0.745 -8.415 1.00 87.69 115 GLY A C 1
ATOM 908 O O . GLY A 1 115 ? 8.393 1.600 -9.302 1.00 87.69 115 GLY A O 1
ATOM 909 N N . TRP A 1 116 ? 8.254 -0.553 -8.644 1.00 93.62 116 TRP A N 1
ATOM 910 C CA . TRP A 1 116 ? 8.104 -1.137 -9.976 1.00 93.62 116 TRP A CA 1
ATOM 911 C C . TRP A 1 116 ? 6.696 -1.012 -10.557 1.00 93.62 116 TRP A C 1
ATOM 913 O O . TRP A 1 116 ? 5.697 -1.299 -9.897 1.00 93.62 116 TRP A O 1
ATOM 923 N N . SER A 1 117 ? 6.640 -0.718 -11.854 1.00 92.56 117 SER A N 1
ATOM 924 C CA . SER A 1 117 ? 5.467 -0.933 -12.691 1.00 92.56 117 SER A CA 1
ATOM 925 C C . SER A 1 117 ? 5.184 -2.424 -12.888 1.00 92.56 117 SER A C 1
ATOM 927 O O . SER A 1 117 ? 6.061 -3.285 -12.746 1.00 92.56 117 SER A O 1
ATOM 929 N N . LEU A 1 118 ? 3.958 -2.734 -13.316 1.00 88.94 118 LEU A N 1
ATOM 930 C CA . LEU A 1 118 ? 3.657 -4.038 -13.904 1.00 88.94 118 LEU A CA 1
ATOM 931 C C . LEU A 1 118 ? 4.455 -4.235 -15.203 1.00 88.94 118 LEU A C 1
ATOM 933 O O . LEU A 1 118 ? 4.879 -3.272 -15.850 1.00 88.94 118 LEU A O 1
ATOM 937 N N . TRP A 1 119 ? 4.644 -5.499 -15.580 1.00 94.12 119 TRP A N 1
ATOM 938 C CA . TRP A 1 119 ? 5.226 -5.866 -16.867 1.00 94.12 119 TRP A CA 1
ATOM 939 C C . TRP A 1 119 ? 4.264 -5.531 -18.008 1.00 94.12 119 TRP A C 1
ATOM 941 O O . TRP A 1 119 ? 3.101 -5.922 -17.974 1.00 94.12 119 TRP A O 1
ATOM 951 N N . THR A 1 120 ? 4.779 -4.862 -19.034 1.00 93.56 120 THR A N 1
ATOM 952 C CA . THR A 1 120 ? 4.100 -4.622 -20.312 1.00 93.56 120 THR A CA 1
ATOM 953 C C . THR A 1 120 ? 4.762 -5.488 -21.373 1.00 93.56 120 THR A C 1
ATOM 955 O O . THR A 1 120 ? 5.987 -5.526 -21.453 1.00 93.56 120 THR A O 1
ATOM 958 N N . VAL A 1 121 ? 3.978 -6.230 -22.148 1.00 94.69 121 VAL A N 1
ATOM 959 C CA . VAL A 1 121 ? 4.487 -7.172 -23.155 1.00 94.69 121 VAL A CA 1
ATOM 960 C C . VAL A 1 121 ? 4.492 -6.483 -24.517 1.00 94.69 121 VAL A C 1
ATOM 962 O O . VAL A 1 121 ? 3.524 -5.812 -24.863 1.00 94.69 121 VAL A O 1
ATOM 965 N N . LEU A 1 122 ? 5.574 -6.635 -25.282 1.00 92.00 122 LEU A N 1
ATOM 966 C CA . LEU A 1 122 ? 5.607 -6.225 -26.683 1.00 92.00 122 LEU A CA 1
ATOM 967 C C . LEU A 1 122 ? 4.662 -7.140 -27.467 1.00 92.00 122 LEU A C 1
ATOM 969 O O . LEU A 1 122 ? 4.906 -8.345 -27.558 1.00 92.00 122 LEU A O 1
ATOM 973 N N . GLU A 1 123 ? 3.587 -6.582 -28.017 1.00 82.38 123 GLU A N 1
ATOM 974 C CA . GLU A 1 123 ? 2.668 -7.355 -28.850 1.00 82.38 123 GLU A CA 1
ATOM 975 C C . GLU A 1 123 ? 3.392 -7.834 -30.116 1.00 82.38 123 GLU A C 1
ATOM 977 O O . GLU A 1 123 ? 4.062 -7.061 -30.808 1.00 82.38 123 GLU A O 1
ATOM 982 N N . SER A 1 124 ? 3.282 -9.130 -30.420 1.00 66.81 124 SER A N 1
ATOM 983 C CA . SER A 1 124 ? 3.797 -9.665 -31.675 1.00 66.81 124 SER A CA 1
ATOM 984 C C . SER A 1 124 ? 2.976 -9.089 -32.826 1.00 66.81 124 SER A C 1
ATOM 986 O O . SER A 1 124 ? 1.745 -9.095 -32.811 1.00 66.81 124 SER A O 1
ATOM 988 N N . THR A 1 125 ? 3.663 -8.599 -33.856 1.00 59.94 125 THR A N 1
ATOM 989 C CA . THR A 1 125 ? 3.103 -7.840 -34.990 1.00 59.94 125 THR A CA 1
ATOM 990 C C . THR A 1 125 ? 2.099 -8.634 -35.846 1.00 59.94 125 THR A C 1
ATOM 992 O O . THR A 1 125 ? 1.611 -8.135 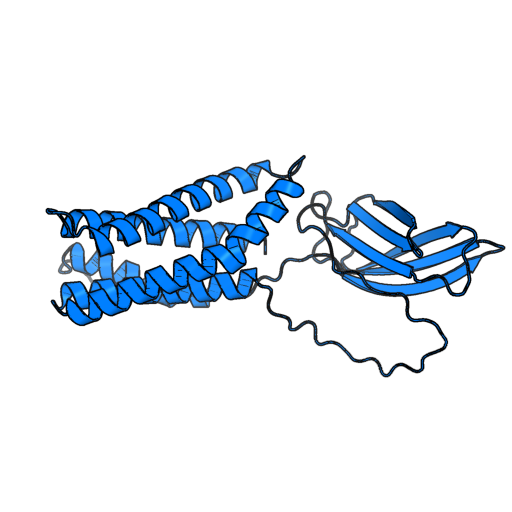-36.854 1.00 59.94 125 THR A O 1
ATOM 995 N N . THR A 1 126 ? 1.783 -9.876 -35.470 1.00 55.12 126 THR A N 1
ATOM 996 C CA . THR A 1 126 ? 0.906 -10.799 -36.201 1.00 55.12 126 THR A CA 1
ATOM 997 C C . THR A 1 126 ? -0.513 -10.878 -35.633 1.00 55.12 126 THR A C 1
ATOM 999 O O . THR A 1 126 ? -1.355 -11.551 -36.219 1.00 55.12 126 THR A O 1
ATOM 1002 N N . SER A 1 127 ? -0.821 -10.190 -34.531 1.00 43.97 127 SER A N 1
ATOM 1003 C CA . SER A 1 127 ? -2.188 -10.155 -34.006 1.00 43.97 127 SER A CA 1
ATOM 1004 C C . SER A 1 127 ? -2.804 -8.781 -34.225 1.00 43.97 127 SER A C 1
ATOM 1006 O O . SER A 1 127 ? -2.398 -7.796 -33.616 1.00 43.97 127 SER A O 1
ATOM 1008 N N . THR A 1 128 ? -3.816 -8.721 -35.093 1.00 49.38 128 THR A N 1
ATOM 1009 C CA . THR A 1 128 ? -4.826 -7.656 -35.121 1.00 49.38 128 THR A CA 1
ATOM 1010 C C . THR A 1 128 ? -5.602 -7.708 -33.802 1.00 49.38 128 THR A C 1
ATOM 1012 O O . THR A 1 128 ? -6.738 -8.172 -33.736 1.00 49.38 128 THR A O 1
ATOM 1015 N N . THR A 1 129 ? -4.955 -7.316 -32.710 1.00 42.38 129 THR A N 1
ATOM 1016 C CA . THR A 1 129 ? -5.556 -7.312 -31.386 1.00 42.38 129 THR A CA 1
ATOM 1017 C C . THR A 1 129 ? -6.306 -6.005 -31.254 1.00 42.38 129 THR A C 1
ATOM 1019 O O . THR A 1 129 ? -5.731 -4.921 -31.200 1.00 42.38 129 THR A O 1
ATOM 1022 N N . THR A 1 130 ? -7.630 -6.122 -31.237 1.00 49.19 130 THR A N 1
ATOM 1023 C CA . THR A 1 130 ? -8.520 -5.090 -30.710 1.00 49.19 130 THR A CA 1
ATOM 1024 C C . THR A 1 130 ? -7.920 -4.616 -29.397 1.00 49.19 130 THR A C 1
ATOM 1026 O O . THR A 1 130 ? -7.822 -5.421 -28.471 1.00 49.19 130 THR A O 1
ATOM 1029 N N . THR A 1 131 ? -7.484 -3.353 -29.342 1.00 45.94 131 THR A N 1
ATOM 1030 C CA . THR A 1 131 ? -6.982 -2.698 -28.136 1.00 45.94 131 THR A CA 1
ATOM 1031 C C . THR A 1 131 ? -8.033 -2.874 -27.052 1.00 45.94 131 THR A C 1
ATOM 1033 O O . THR A 1 131 ? -8.986 -2.105 -26.941 1.00 45.94 131 THR A O 1
ATOM 1036 N N . THR A 1 132 ? -7.901 -3.938 -26.269 1.00 46.34 132 THR A N 1
ATOM 1037 C CA . THR A 1 132 ? -8.669 -4.092 -25.053 1.00 46.34 132 THR A CA 1
ATOM 1038 C C . THR A 1 132 ? -7.982 -3.125 -24.124 1.00 46.34 132 THR A C 1
ATOM 1040 O O . THR A 1 132 ? -6.969 -3.449 -23.512 1.00 46.34 132 THR A O 1
ATOM 1043 N N . ILE A 1 133 ? -8.476 -1.888 -24.123 1.00 53.16 133 ILE A N 1
ATOM 1044 C CA . ILE A 1 133 ? -8.206 -0.914 -23.080 1.00 53.16 133 ILE A CA 1
ATOM 1045 C C . ILE A 1 133 ? -8.590 -1.648 -21.801 1.00 53.16 133 ILE A C 1
ATOM 1047 O O . ILE A 1 133 ? -9.767 -1.714 -21.464 1.00 53.16 133 ILE A O 1
ATOM 1051 N N . VAL A 1 134 ? -7.629 -2.299 -21.144 1.00 51.34 134 VAL A N 1
ATOM 1052 C CA . VAL A 1 134 ? -7.823 -2.803 -19.793 1.00 51.34 134 VAL A CA 1
ATOM 1053 C C . VAL A 1 134 ? -7.972 -1.524 -18.989 1.00 51.34 134 VAL A C 1
ATOM 1055 O O . VAL A 1 134 ? -6.996 -0.777 -18.871 1.00 51.34 134 VAL A O 1
ATOM 1058 N N . PRO A 1 135 ? -9.189 -1.178 -18.538 1.00 48.50 135 PRO A N 1
ATOM 1059 C CA . PRO A 1 135 ? -9.378 0.076 -17.843 1.00 48.50 135 PRO A CA 1
ATOM 1060 C C . PRO A 1 135 ? -8.459 0.030 -16.626 1.00 48.50 135 PRO A C 1
ATOM 1062 O O . PRO A 1 135 ? -8.541 -0.903 -15.823 1.00 48.50 135 PRO A O 1
ATOM 1065 N N . SER A 1 136 ? -7.580 1.023 -16.473 1.00 56.09 136 SER A N 1
ATOM 1066 C CA . SER A 1 136 ? -6.652 1.123 -15.337 1.00 56.09 136 SER A CA 1
ATOM 1067 C C . SER A 1 136 ? -7.371 1.430 -14.009 1.00 56.09 136 SER A C 1
ATOM 1069 O O . SER A 1 136 ? -6.797 2.021 -13.102 1.00 56.09 136 SER A O 1
ATOM 1071 N N . ASN A 1 137 ? -8.638 1.031 -13.891 1.00 57.91 137 ASN A N 1
ATOM 1072 C CA . ASN A 1 137 ? -9.516 1.189 -12.739 1.00 57.91 137 ASN A CA 1
ATOM 1073 C C . ASN A 1 137 ? -9.342 0.067 -11.704 1.00 57.91 137 ASN A C 1
ATOM 1075 O O . ASN A 1 137 ? -10.213 -0.125 -10.855 1.00 57.91 137 ASN A O 1
ATOM 1079 N N . GLN A 1 138 ? -8.248 -0.699 -11.754 1.00 66.31 138 GLN A N 1
ATOM 1080 C CA . GLN A 1 138 ? -7.960 -1.639 -10.676 1.00 66.31 138 GLN A CA 1
ATOM 1081 C C . GLN A 1 138 ? -7.582 -0.853 -9.421 1.00 66.31 138 GLN A C 1
ATOM 1083 O O . GLN A 1 138 ? -6.516 -0.245 -9.336 1.00 66.31 138 GLN A O 1
ATOM 1088 N N . ILE A 1 139 ? -8.498 -0.849 -8.453 1.00 73.44 139 ILE A N 1
ATOM 1089 C CA . ILE A 1 139 ? -8.290 -0.235 -7.145 1.00 73.44 139 ILE A CA 1
ATOM 1090 C C . ILE A 1 139 ? -7.115 -0.952 -6.482 1.00 73.44 139 ILE A C 1
ATOM 1092 O O . ILE A 1 139 ? -7.162 -2.165 -6.270 1.00 73.44 139 ILE A O 1
ATOM 1096 N N . GLN A 1 140 ? -6.066 -0.199 -6.154 1.00 80.88 140 GLN A N 1
ATOM 1097 C CA . GLN A 1 140 ? -4.880 -0.751 -5.509 1.00 80.88 140 GLN A CA 1
ATOM 1098 C C . GLN A 1 140 ? -5.271 -1.452 -4.194 1.00 80.88 140 GLN A C 1
ATOM 1100 O O . GLN A 1 140 ? -6.070 -0.900 -3.427 1.00 80.88 140 GLN A O 1
ATOM 1105 N N . PRO A 1 141 ? -4.704 -2.633 -3.871 1.00 79.62 141 PRO A N 1
ATOM 1106 C CA . PRO A 1 141 ? -5.012 -3.342 -2.625 1.00 79.62 141 PRO A CA 1
ATOM 1107 C C . PRO A 1 141 ? -4.841 -2.472 -1.371 1.00 79.62 141 PRO A C 1
ATOM 1109 O O . PRO A 1 141 ? -5.618 -2.583 -0.422 1.00 79.62 141 PRO A O 1
ATOM 1112 N N . ALA A 1 142 ? -3.867 -1.555 -1.383 1.00 83.31 142 ALA A N 1
ATOM 1113 C CA . ALA A 1 142 ? -3.654 -0.588 -0.310 1.00 83.31 142 ALA A CA 1
ATOM 1114 C C . ALA A 1 142 ? -4.832 0.386 -0.142 1.00 83.31 142 ALA A C 1
ATOM 1116 O O . ALA A 1 142 ? -5.233 0.663 0.987 1.00 83.31 142 ALA A O 1
ATOM 1117 N N . THR A 1 143 ? -5.425 0.859 -1.241 1.00 87.62 143 THR A N 1
ATOM 1118 C CA . THR A 1 143 ? -6.608 1.732 -1.225 1.00 87.62 143 THR A CA 1
ATOM 1119 C C . THR A 1 143 ? -7.823 0.994 -0.669 1.00 87.62 143 THR A C 1
ATOM 1121 O O . THR A 1 143 ? -8.524 1.531 0.187 1.00 87.62 143 THR A O 1
ATOM 1124 N N . VAL A 1 144 ? -8.039 -0.263 -1.077 1.00 86.69 144 VAL A N 1
ATOM 1125 C CA . VAL A 1 144 ? -9.112 -1.102 -0.512 1.00 86.69 144 VAL A CA 1
ATOM 1126 C C . VAL A 1 144 ? -8.916 -1.282 0.995 1.00 86.69 144 VAL A C 1
ATOM 1128 O O . VAL A 1 144 ? -9.845 -1.058 1.769 1.00 86.69 144 VAL A O 1
ATOM 1131 N N . ASN A 1 145 ? -7.699 -1.627 1.427 1.00 89.50 145 ASN A N 1
ATOM 1132 C CA . ASN A 1 145 ? -7.375 -1.789 2.844 1.00 89.50 145 ASN A CA 1
ATOM 1133 C C . ASN A 1 145 ? -7.585 -0.487 3.633 1.00 89.50 145 ASN A C 1
ATOM 1135 O O . ASN A 1 145 ? -8.144 -0.522 4.726 1.00 89.50 145 ASN A O 1
ATOM 1139 N N . MET A 1 146 ? -7.206 0.666 3.077 1.00 93.31 146 MET A N 1
ATOM 1140 C CA . MET A 1 146 ? -7.442 1.962 3.714 1.00 93.31 146 MET A CA 1
ATOM 1141 C C . MET A 1 146 ? -8.939 2.240 3.910 1.00 93.31 146 MET A C 1
ATOM 1143 O O . MET A 1 146 ? -9.362 2.612 5.004 1.00 93.31 146 MET A O 1
ATOM 1147 N N . ILE A 1 147 ? -9.766 1.993 2.890 1.00 91.50 147 ILE A N 1
ATOM 1148 C CA . ILE A 1 147 ? -11.225 2.146 2.992 1.00 91.50 147 ILE A CA 1
ATOM 1149 C C . ILE A 1 147 ? -11.788 1.240 4.096 1.00 91.50 147 ILE A C 1
ATOM 1151 O O . ILE A 1 147 ? -12.574 1.699 4.928 1.00 91.50 147 ILE A O 1
ATOM 1155 N N . VAL A 1 148 ? -11.355 -0.024 4.153 1.00 90.44 148 VAL A N 1
ATOM 1156 C CA . VAL A 1 148 ? -11.754 -0.962 5.215 1.00 90.44 148 VAL A CA 1
ATOM 1157 C C . VAL A 1 148 ? -11.370 -0.421 6.596 1.00 90.44 148 VAL A C 1
ATOM 1159 O O . VAL A 1 148 ? -12.209 -0.409 7.496 1.00 90.44 148 VAL A O 1
ATOM 1162 N N . GLN A 1 149 ? -10.150 0.092 6.768 1.00 95.00 149 GLN A N 1
ATOM 1163 C CA . GLN A 1 149 ? -9.680 0.669 8.034 1.00 95.00 149 GLN A CA 1
ATOM 1164 C C . GLN A 1 149 ? -10.493 1.903 8.462 1.00 95.00 149 GLN A C 1
ATOM 1166 O O . GLN A 1 149 ? -10.830 2.040 9.639 1.00 95.00 149 GLN A O 1
ATOM 1171 N N . ILE A 1 150 ? -10.891 2.768 7.523 1.00 94.31 150 ILE A N 1
ATOM 1172 C CA . ILE A 1 150 ? -11.768 3.919 7.799 1.00 94.31 150 ILE A CA 1
ATOM 1173 C C . ILE A 1 150 ? -13.153 3.449 8.272 1.00 94.31 150 ILE A C 1
ATOM 1175 O O . ILE A 1 150 ? -13.672 3.952 9.274 1.00 94.31 150 ILE A O 1
ATOM 1179 N N . ILE A 1 151 ? -13.737 2.449 7.601 1.00 93.56 151 ILE A N 1
ATOM 1180 C CA . ILE A 1 151 ? -15.024 1.853 7.994 1.00 93.56 151 ILE A CA 1
ATOM 1181 C C . ILE A 1 151 ? -14.927 1.236 9.397 1.00 93.56 151 ILE A C 1
ATOM 1183 O O . ILE A 1 151 ? -15.816 1.440 10.229 1.00 93.56 151 ILE A O 1
ATOM 1187 N N . LEU A 1 152 ? -13.837 0.526 9.700 1.00 94.56 152 LEU A N 1
ATOM 1188 C CA . LEU A 1 152 ? -13.580 -0.033 11.030 1.00 94.56 152 LEU A CA 1
ATOM 1189 C C . LEU A 1 152 ? -13.410 1.063 12.090 1.00 94.56 152 LEU A C 1
ATOM 1191 O O . LEU A 1 152 ? -13.973 0.949 13.180 1.00 94.56 152 LEU A O 1
ATOM 1195 N N . GLY A 1 153 ? -12.730 2.164 11.762 1.00 94.38 153 GLY A N 1
ATOM 1196 C CA . GLY A 1 153 ? -12.645 3.350 12.615 1.00 94.38 153 GLY A CA 1
ATOM 1197 C C . GLY A 1 153 ? -14.028 3.897 12.984 1.00 94.38 153 GLY A C 1
ATOM 1198 O O . GLY A 1 153 ? -14.323 4.116 14.164 1.00 94.38 153 GLY A O 1
ATOM 1199 N N . ALA A 1 154 ? -14.924 4.026 12.003 1.00 93.50 154 ALA A N 1
ATOM 1200 C CA . ALA A 1 154 ? -16.310 4.428 12.241 1.00 93.50 154 ALA A CA 1
ATOM 1201 C C . ALA A 1 154 ? -17.076 3.405 13.105 1.00 93.50 154 ALA A C 1
ATOM 1203 O O . ALA A 1 154 ? -17.797 3.788 14.034 1.00 93.50 154 ALA A O 1
ATOM 1204 N N . ALA A 1 155 ? -16.882 2.104 12.864 1.00 93.62 155 ALA A N 1
ATOM 1205 C CA . ALA A 1 155 ? -17.487 1.037 13.660 1.00 93.62 155 ALA A CA 1
ATOM 1206 C C . ALA A 1 155 ? -17.053 1.094 15.135 1.00 93.62 155 ALA A C 1
ATOM 1208 O O . ALA A 1 155 ? -17.874 0.894 16.031 1.00 93.62 155 ALA A O 1
ATOM 1209 N N . ILE A 1 156 ? -15.797 1.439 15.419 1.00 95.38 156 ILE A N 1
ATOM 1210 C CA . ILE A 1 156 ? -15.287 1.586 16.790 1.00 95.38 156 ILE A CA 1
ATOM 1211 C C . ILE A 1 156 ? -15.944 2.770 17.502 1.00 95.38 156 ILE A C 1
ATOM 1213 O O . ILE A 1 156 ? -16.343 2.650 18.667 1.00 95.38 156 ILE A O 1
ATOM 1217 N N . VAL A 1 157 ? -16.128 3.899 16.808 1.00 94.25 157 VAL A N 1
ATOM 1218 C CA . VAL A 1 157 ? -16.863 5.055 17.346 1.00 94.25 157 VAL A CA 1
ATOM 1219 C C . VAL A 1 157 ? -18.317 4.674 17.644 1.00 94.25 157 VAL A C 1
ATOM 1221 O O . VAL A 1 157 ? -18.811 4.937 18.745 1.00 94.25 157 VAL A O 1
ATOM 1224 N N . ALA A 1 158 ? -18.991 3.977 16.725 1.00 93.44 158 ALA A N 1
ATOM 1225 C CA . ALA A 1 158 ? -20.341 3.457 16.950 1.00 93.44 158 ALA A CA 1
ATOM 1226 C C . ALA A 1 158 ? -20.394 2.484 18.144 1.00 93.44 158 ALA A C 1
ATOM 1228 O O . ALA A 1 158 ? -21.288 2.570 18.993 1.00 93.44 158 ALA A O 1
ATOM 1229 N N . GLY A 1 159 ? -19.391 1.614 18.275 1.00 94.38 159 GLY A N 1
ATOM 1230 C CA . GLY A 1 159 ? -19.212 0.723 19.416 1.00 94.38 159 GLY A CA 1
ATOM 1231 C C . GLY A 1 159 ? -19.117 1.490 20.734 1.00 94.38 159 GLY A C 1
ATOM 1232 O O . GLY A 1 159 ? -19.799 1.133 21.700 1.00 94.38 159 GLY A O 1
ATOM 1233 N N . ALA A 1 160 ? -18.338 2.571 20.784 1.00 93.62 160 ALA A N 1
ATOM 1234 C CA . ALA A 1 160 ? -18.245 3.432 21.960 1.00 93.62 160 ALA A CA 1
ATOM 1235 C C . ALA A 1 160 ? -19.602 4.074 22.311 1.00 93.62 160 ALA A C 1
ATOM 1237 O O . ALA A 1 160 ? -19.977 4.109 23.486 1.00 93.62 160 ALA A O 1
ATOM 1238 N N . ILE A 1 161 ? -20.381 4.501 21.312 1.00 92.75 161 ILE A N 1
ATOM 1239 C CA . ILE A 1 161 ? -21.736 5.046 21.505 1.00 92.75 161 ILE A CA 1
ATOM 1240 C C . ILE A 1 161 ? -22.693 3.983 22.070 1.00 92.75 161 ILE A C 1
ATOM 1242 O O . ILE A 1 161 ? -23.474 4.268 22.980 1.00 92.75 161 ILE A O 1
ATOM 1246 N N . PHE A 1 162 ? -22.642 2.735 21.598 1.00 92.56 162 PHE A N 1
ATOM 1247 C CA . PHE A 1 162 ? -23.451 1.665 22.191 1.00 92.56 162 PHE A CA 1
ATOM 1248 C C . PHE A 1 162 ? -23.079 1.401 23.650 1.00 92.56 162 PHE A C 1
ATOM 1250 O O . PHE A 1 162 ? -23.970 1.229 24.487 1.00 92.56 162 PHE A O 1
ATOM 1257 N N . ALA A 1 163 ? -21.788 1.440 23.983 1.00 94.19 163 ALA A N 1
ATOM 1258 C CA . ALA A 1 163 ? -21.333 1.286 25.359 1.00 94.19 163 ALA A CA 1
ATOM 1259 C C . ALA A 1 163 ? -21.828 2.426 26.270 1.00 94.19 163 ALA A C 1
ATOM 1261 O O . ALA A 1 163 ? -22.253 2.160 27.396 1.00 94.19 163 ALA A O 1
ATOM 1262 N N . THR A 1 164 ? -21.837 3.684 25.804 1.00 92.88 164 THR A N 1
ATOM 1263 C CA . THR A 1 164 ? -22.368 4.814 26.596 1.00 92.8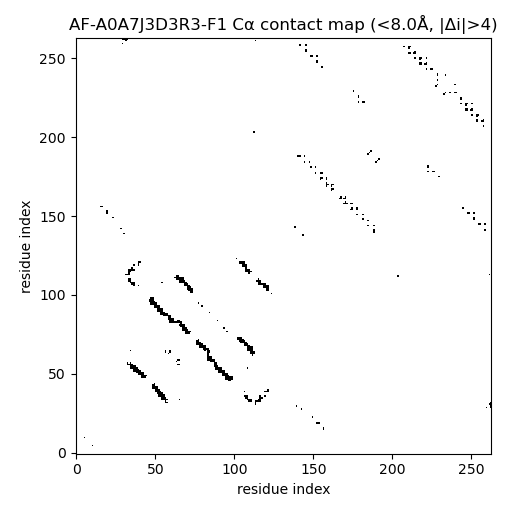8 164 THR A CA 1
ATOM 1264 C C . THR A 1 164 ? -23.880 4.726 26.789 1.00 92.88 164 THR A C 1
ATOM 1266 O O . THR A 1 164 ? -24.371 5.040 27.872 1.00 92.88 164 THR A O 1
ATOM 1269 N N . LYS A 1 165 ? -24.608 4.202 25.795 1.00 93.44 165 LYS A N 1
ATOM 1270 C CA . LYS A 1 165 ? -26.047 3.900 25.878 1.00 93.44 165 LYS A CA 1
ATOM 1271 C C . LYS A 1 165 ? -26.370 2.605 26.641 1.00 93.44 165 LYS A C 1
ATOM 1273 O O . LYS A 1 165 ? -27.517 2.172 26.626 1.00 93.44 165 LYS A O 1
ATOM 1278 N N . LYS A 1 166 ? -25.384 1.965 27.290 1.00 94.56 166 LYS A N 1
ATOM 1279 C CA . LYS A 1 166 ? -25.518 0.680 28.014 1.00 94.56 166 LYS A CA 1
ATOM 1280 C C . LYS A 1 166 ? -26.040 -0.483 27.147 1.00 94.56 166 LYS A C 1
ATOM 1282 O O . LYS A 1 166 ? -26.508 -1.495 27.661 1.00 94.56 166 LYS A O 1
ATOM 1287 N N . ARG A 1 167 ? -25.918 -0.377 25.822 1.00 94.25 167 ARG A N 1
ATOM 1288 C CA . ARG A 1 167 ? -26.293 -1.399 24.832 1.00 94.25 167 ARG A CA 1
ATOM 1289 C C . ARG A 1 167 ? -25.143 -2.391 24.629 1.00 94.25 167 ARG A C 1
ATOM 1291 O O . ARG A 1 167 ? -24.564 -2.501 23.549 1.00 94.25 167 ARG A O 1
ATOM 1298 N N . PHE A 1 168 ? -24.765 -3.089 25.703 1.00 94.50 168 PHE A N 1
ATOM 1299 C CA . PHE A 1 168 ? -23.532 -3.887 25.743 1.00 94.50 168 PHE A CA 1
ATOM 1300 C C . PHE A 1 168 ? -23.538 -5.100 24.810 1.00 94.50 168 PHE A C 1
ATOM 1302 O O . PHE A 1 168 ? -22.482 -5.464 24.301 1.00 94.50 168 PHE A O 1
ATOM 1309 N N . LYS A 1 169 ? -24.708 -5.694 24.534 1.00 92.31 169 LYS A N 1
ATOM 1310 C CA . LYS A 1 169 ? -24.827 -6.799 23.571 1.00 92.31 169 LYS A CA 1
ATOM 1311 C C . LYS A 1 169 ? -24.458 -6.340 22.158 1.00 92.31 169 LYS A C 1
ATOM 1313 O O . LYS A 1 169 ? -23.623 -6.969 21.519 1.00 92.31 169 LYS A O 1
ATOM 1318 N N . GLN A 1 170 ? -25.032 -5.222 21.699 1.00 92.56 170 GLN A N 1
ATOM 1319 C CA . GLN A 1 170 ? -24.717 -4.650 20.385 1.00 92.56 170 GLN A CA 1
ATOM 1320 C C . GLN A 1 170 ? -23.255 -4.204 20.305 1.00 92.56 170 GLN A C 1
ATOM 1322 O O . GLN A 1 170 ? -22.584 -4.498 19.324 1.00 92.56 170 GLN A O 1
ATOM 1327 N N . HIS A 1 171 ? -22.753 -3.551 21.358 1.00 94.25 171 HIS A N 1
ATOM 1328 C CA . HIS A 1 171 ? -21.342 -3.190 21.464 1.00 94.25 171 HIS A CA 1
ATOM 1329 C C . HIS A 1 171 ? -20.431 -4.414 21.302 1.00 94.25 171 HIS A C 1
ATOM 1331 O O . HIS A 1 171 ? -19.526 -4.394 20.480 1.00 94.25 171 HIS A O 1
ATOM 1337 N N . HIS A 1 172 ? -20.685 -5.490 22.050 1.00 93.00 172 HIS A N 1
ATOM 1338 C CA . HIS A 1 172 ? -19.850 -6.685 22.009 1.00 93.00 172 HIS A CA 1
ATOM 1339 C C . HIS A 1 172 ? -19.828 -7.332 20.620 1.00 93.00 172 HIS A C 1
ATOM 1341 O O . HIS A 1 172 ? -18.747 -7.589 20.103 1.00 93.00 172 HIS A O 1
ATOM 1347 N N . ILE A 1 173 ? -20.998 -7.536 20.003 1.00 91.94 173 ILE A N 1
ATOM 1348 C CA . ILE A 1 173 ? -21.100 -8.131 18.660 1.00 91.94 173 ILE A CA 1
ATOM 1349 C C . ILE A 1 173 ? -20.344 -7.278 17.635 1.00 91.94 173 ILE A C 1
ATOM 1351 O O . ILE A 1 173 ? -19.551 -7.811 16.859 1.00 91.94 173 ILE A O 1
ATOM 1355 N N . LEU A 1 174 ? -20.545 -5.956 17.663 1.00 93.50 174 LEU A N 1
ATOM 1356 C CA . LEU A 1 174 ? -19.876 -5.039 16.744 1.00 93.50 174 LEU A CA 1
ATOM 1357 C C . LEU A 1 174 ? -18.353 -5.074 16.919 1.00 93.50 174 LEU A C 1
ATOM 1359 O O . LEU A 1 174 ? -17.640 -5.186 15.930 1.00 93.50 174 LEU A O 1
ATOM 1363 N N . MET A 1 175 ? -17.857 -5.025 18.160 1.00 95.81 175 MET A N 1
ATOM 1364 C CA . MET A 1 175 ? -16.416 -5.027 18.426 1.00 95.81 175 MET A CA 1
ATOM 1365 C C . MET A 1 175 ? -15.755 -6.353 18.041 1.00 95.81 175 MET A C 1
ATOM 1367 O O . MET A 1 175 ? -14.688 -6.326 17.444 1.00 95.81 175 MET A O 1
ATOM 1371 N N . VAL A 1 176 ? -16.383 -7.502 18.325 1.00 92.50 176 VAL A N 1
ATOM 1372 C CA . VAL A 1 176 ? -15.859 -8.816 17.903 1.00 92.50 176 VAL A CA 1
ATOM 1373 C C . VAL A 1 176 ? -15.772 -8.896 16.380 1.00 92.50 176 VAL A C 1
ATOM 1375 O O . VAL A 1 176 ? -14.748 -9.312 15.847 1.00 92.50 176 VAL A O 1
ATOM 1378 N N . THR A 1 177 ? -16.822 -8.450 15.686 1.00 89.94 177 THR A N 1
ATOM 1379 C CA . THR A 1 177 ? -16.859 -8.444 14.216 1.00 89.94 177 THR A CA 1
ATOM 1380 C C . THR A 1 177 ? -15.784 -7.519 13.645 1.00 89.94 177 THR A C 1
ATOM 1382 O O . THR A 1 177 ? -15.040 -7.926 12.760 1.00 89.94 177 THR A O 1
ATOM 1385 N N . ALA A 1 178 ? -15.655 -6.301 14.180 1.00 94.06 178 ALA A N 1
ATOM 1386 C CA . ALA A 1 178 ? -14.654 -5.334 13.739 1.00 94.06 178 ALA A CA 1
ATOM 1387 C C . ALA A 1 178 ? -13.222 -5.853 13.938 1.00 94.06 178 ALA A C 1
ATOM 1389 O O . ALA A 1 178 ? -12.411 -5.751 13.026 1.00 94.06 178 ALA A O 1
ATOM 1390 N N . THR A 1 179 ? -12.924 -6.459 15.092 1.00 95.56 179 THR A N 1
ATOM 1391 C CA . THR A 1 179 ? -11.622 -7.092 15.356 1.00 95.56 179 THR A CA 1
ATOM 1392 C C . THR A 1 179 ? -11.350 -8.236 14.378 1.00 95.56 179 THR A C 1
ATOM 1394 O O . THR A 1 179 ? -10.297 -8.260 13.757 1.00 95.56 179 THR A O 1
ATOM 1397 N N . ALA A 1 180 ? -12.314 -9.132 14.140 1.00 91.38 180 ALA A N 1
ATOM 1398 C CA . ALA A 1 180 ? -12.130 -10.227 13.186 1.00 91.38 180 ALA A CA 1
ATOM 1399 C C . ALA A 1 180 ? -11.857 -9.728 11.753 1.00 91.38 180 ALA A C 1
ATOM 1401 O O . ALA A 1 180 ? -10.926 -10.200 11.102 1.00 91.38 180 ALA A O 1
ATOM 1402 N N . VAL A 1 181 ? -12.630 -8.744 11.276 1.00 92.44 181 VAL A N 1
ATOM 1403 C CA . VAL A 1 181 ? -12.424 -8.127 9.953 1.00 92.44 181 VAL A CA 1
ATOM 1404 C C . VAL A 1 181 ? -11.059 -7.437 9.879 1.00 92.44 181 VAL A C 1
ATOM 1406 O O . VAL A 1 181 ? -10.362 -7.582 8.877 1.00 92.44 181 VAL A O 1
ATOM 1409 N N . ASN A 1 182 ? -10.642 -6.745 10.943 1.00 95.19 182 ASN A N 1
ATOM 1410 C CA . ASN A 1 182 ? -9.322 -6.124 11.018 1.00 95.19 182 ASN A CA 1
ATOM 1411 C C . ASN A 1 182 ? -8.190 -7.146 10.905 1.00 95.19 182 ASN A C 1
ATOM 1413 O O . ASN A 1 182 ? -7.292 -6.969 10.087 1.00 95.19 182 ASN A O 1
ATOM 1417 N N . GLY A 1 183 ? -8.258 -8.234 11.678 1.00 90.69 183 GLY A N 1
ATOM 1418 C CA . GLY A 1 183 ? -7.275 -9.314 11.630 1.00 90.69 183 GLY A CA 1
ATOM 1419 C C . GLY A 1 183 ? -7.136 -9.912 10.228 1.00 90.69 183 GLY A C 1
ATOM 1420 O O . GLY A 1 183 ? -6.019 -10.082 9.740 1.00 90.69 183 GLY A O 1
ATOM 1421 N N . VAL A 1 184 ? -8.254 -10.146 9.530 1.00 88.88 184 VAL A N 1
ATOM 1422 C CA . VAL A 1 184 ? -8.242 -10.603 8.127 1.00 88.88 184 VAL A CA 1
ATOM 1423 C C . VAL A 1 184 ? -7.597 -9.560 7.206 1.00 88.88 184 VAL A C 1
ATOM 1425 O O . VAL A 1 184 ? -6.747 -9.911 6.392 1.00 88.88 184 VAL A O 1
ATOM 1428 N N . SER A 1 185 ? -7.942 -8.278 7.358 1.00 89.50 185 SER A N 1
ATOM 1429 C CA . SER A 1 185 ? -7.362 -7.183 6.565 1.00 89.50 185 SER A CA 1
ATOM 1430 C C . SER A 1 185 ? -5.842 -7.084 6.742 1.00 89.50 185 SER A C 1
ATOM 1432 O O . SER A 1 185 ? -5.106 -6.921 5.768 1.00 89.50 185 SER A O 1
ATOM 1434 N N . ILE A 1 186 ? -5.352 -7.244 7.977 1.00 89.44 186 ILE A N 1
ATOM 1435 C CA . ILE A 1 186 ? -3.917 -7.262 8.285 1.00 89.44 186 ILE A CA 1
ATOM 1436 C C . ILE A 1 186 ? -3.229 -8.417 7.547 1.00 89.44 186 ILE A C 1
ATOM 1438 O O . ILE A 1 186 ? -2.217 -8.196 6.881 1.00 89.44 186 ILE A O 1
ATOM 1442 N N . LEU A 1 187 ? -3.781 -9.631 7.621 1.00 85.94 187 LEU A N 1
ATOM 1443 C CA . LEU A 1 187 ? -3.195 -10.812 6.982 1.00 85.94 187 LEU A CA 1
ATOM 1444 C C . LEU A 1 187 ? -3.170 -10.711 5.454 1.00 85.94 187 LEU A C 1
ATOM 1446 O O . LEU A 1 187 ? -2.188 -11.117 4.839 1.00 85.94 187 LEU A O 1
ATOM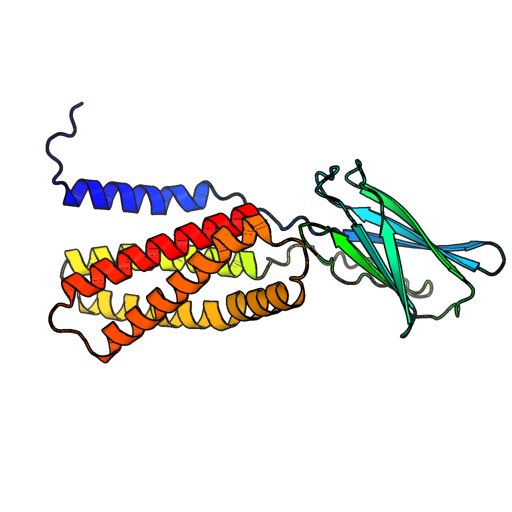 1450 N N . LEU A 1 188 ? -4.231 -10.180 4.842 1.00 83.94 188 LEU A N 1
ATOM 1451 C CA . LEU A 1 188 ? -4.365 -10.148 3.384 1.00 83.94 188 LEU A CA 1
ATOM 1452 C C . LEU A 1 188 ? -3.670 -8.952 2.729 1.00 83.94 188 LEU A C 1
ATOM 1454 O O . LEU A 1 188 ? -3.163 -9.087 1.620 1.00 83.94 188 LEU A O 1
ATOM 1458 N N . ALA A 1 189 ? -3.645 -7.790 3.383 1.00 85.12 189 ALA A N 1
ATOM 1459 C CA . ALA A 1 189 ? -3.102 -6.568 2.789 1.00 85.12 189 ALA A CA 1
ATOM 1460 C C . ALA A 1 189 ? -1.780 -6.137 3.432 1.00 85.12 189 ALA A C 1
ATOM 1462 O O . ALA A 1 189 ? -0.796 -5.894 2.732 1.00 85.12 189 ALA A O 1
ATOM 1463 N N . MET A 1 190 ? -1.732 -6.050 4.765 1.00 84.56 190 MET A N 1
ATOM 1464 C CA . MET A 1 190 ? -0.564 -5.489 5.450 1.00 84.56 190 MET A CA 1
ATOM 1465 C C . MET A 1 190 ? 0.624 -6.451 5.462 1.00 84.56 190 MET A C 1
ATOM 1467 O O . MET A 1 190 ? 1.746 -6.012 5.212 1.00 84.56 190 MET A O 1
ATOM 1471 N N . VAL A 1 191 ? 0.414 -7.748 5.709 1.00 84.88 191 VAL A N 1
ATOM 1472 C CA . VAL A 1 191 ? 1.514 -8.727 5.764 1.00 84.88 191 VAL A CA 1
ATOM 1473 C C . VAL A 1 191 ? 2.242 -8.840 4.417 1.00 84.88 191 VAL A C 1
ATOM 1475 O O . VAL A 1 191 ? 3.457 -8.631 4.412 1.00 84.88 191 VAL A O 1
ATOM 1478 N N . PRO A 1 192 ? 1.571 -9.065 3.267 1.00 80.00 192 PRO A N 1
ATOM 1479 C CA . PRO A 1 192 ? 2.266 -9.137 1.982 1.00 80.00 192 PRO A CA 1
ATOM 1480 C C . PRO A 1 192 ? 2.986 -7.832 1.636 1.00 80.00 192 PRO A C 1
ATOM 1482 O O . PRO A 1 192 ? 4.134 -7.859 1.199 1.00 80.00 192 PRO A O 1
ATOM 1485 N N . SER A 1 193 ? 2.356 -6.681 1.902 1.00 78.88 193 SER A N 1
ATOM 1486 C CA . SER A 1 193 ? 2.983 -5.377 1.665 1.00 78.88 193 SER A CA 1
ATOM 1487 C C . SER A 1 193 ? 4.233 -5.177 2.525 1.00 78.88 193 SER A C 1
ATOM 1489 O O . SER A 1 193 ? 5.228 -4.646 2.042 1.00 78.88 193 SER A O 1
ATOM 1491 N N . THR A 1 194 ? 4.210 -5.627 3.781 1.00 79.56 194 THR A N 1
ATOM 1492 C CA . THR A 1 194 ? 5.359 -5.541 4.693 1.00 79.56 194 THR A CA 1
ATOM 1493 C C . THR A 1 194 ? 6.506 -6.432 4.227 1.00 79.56 194 THR A C 1
ATOM 1495 O O . THR A 1 194 ? 7.650 -5.989 4.201 1.00 79.56 194 THR A O 1
ATOM 1498 N N . LEU A 1 195 ? 6.214 -7.669 3.816 1.00 81.12 195 LEU A N 1
ATOM 1499 C CA . LEU A 1 195 ? 7.225 -8.590 3.291 1.00 81.12 195 LEU A CA 1
ATOM 1500 C C . LEU A 1 195 ? 7.869 -8.048 2.010 1.00 81.12 195 LEU A C 1
ATOM 1502 O O . LEU A 1 195 ? 9.091 -8.092 1.876 1.00 81.12 195 LEU A O 1
ATOM 1506 N N . ASN A 1 196 ? 7.066 -7.466 1.114 1.00 76.31 196 ASN A N 1
ATOM 1507 C CA . ASN A 1 196 ? 7.563 -6.821 -0.100 1.00 76.31 196 ASN A CA 1
ATOM 1508 C C . ASN A 1 196 ? 8.460 -5.615 0.215 1.00 76.31 196 ASN A C 1
ATOM 1510 O O . ASN A 1 196 ? 9.508 -5.465 -0.408 1.00 76.31 196 ASN A O 1
ATOM 1514 N N . LEU A 1 197 ? 8.087 -4.789 1.199 1.00 74.88 197 LEU A N 1
ATOM 1515 C CA . LEU A 1 197 ? 8.906 -3.658 1.647 1.00 74.88 197 LEU A CA 1
ATOM 1516 C C . LEU A 1 197 ? 10.235 -4.116 2.260 1.00 74.88 197 LEU A C 1
ATOM 1518 O O . LEU A 1 197 ? 11.278 -3.560 1.929 1.00 74.88 197 LEU A O 1
ATOM 1522 N N . ILE A 1 198 ? 10.223 -5.152 3.107 1.00 75.31 198 ILE A N 1
ATOM 1523 C CA . ILE A 1 198 ? 11.445 -5.719 3.701 1.00 75.31 198 ILE A CA 1
ATOM 1524 C C . ILE A 1 198 ? 12.365 -6.277 2.609 1.00 75.31 198 ILE A C 1
ATOM 1526 O O . ILE A 1 198 ? 13.566 -6.024 2.641 1.00 75.31 198 ILE A O 1
ATOM 1530 N N . ALA A 1 199 ? 11.815 -6.980 1.616 1.00 73.56 199 ALA A N 1
ATOM 1531 C CA . ALA A 1 199 ? 12.594 -7.530 0.507 1.00 73.56 199 ALA A CA 1
ATOM 1532 C C . ALA A 1 199 ? 13.253 -6.443 -0.367 1.00 73.56 199 ALA A C 1
ATOM 1534 O O . ALA A 1 199 ? 14.322 -6.669 -0.928 1.00 73.56 199 ALA A O 1
ATOM 1535 N N . GLN A 1 200 ? 12.636 -5.262 -0.470 1.00 67.19 200 GLN A N 1
ATOM 1536 C CA . GLN A 1 200 ? 13.141 -4.124 -1.255 1.00 67.19 200 GLN A CA 1
ATOM 1537 C C . GLN A 1 200 ? 14.046 -3.178 -0.439 1.00 67.19 200 GLN A C 1
ATOM 1539 O O . GLN A 1 200 ? 14.717 -2.303 -0.990 1.00 67.19 200 GLN A O 1
ATOM 1544 N N . SER A 1 201 ? 14.100 -3.352 0.882 1.00 55.00 201 SER A N 1
ATOM 1545 C CA . SER A 1 201 ? 14.777 -2.460 1.821 1.00 55.00 201 SER A CA 1
ATOM 1546 C C . SER A 1 201 ? 16.297 -2.653 1.853 1.00 55.00 201 SER A C 1
ATOM 1548 O O . SER A 1 201 ? 16.817 -3.340 2.733 1.00 55.00 201 SER A O 1
ATOM 1550 N N . THR A 1 202 ? 17.041 -1.973 0.975 1.00 52.66 202 THR A N 1
ATOM 1551 C CA . THR A 1 202 ? 18.491 -1.773 1.199 1.00 52.66 202 THR A CA 1
ATOM 1552 C C . THR A 1 202 ? 18.963 -0.319 1.234 1.00 52.66 202 THR A C 1
ATOM 1554 O O . THR A 1 202 ? 20.038 -0.090 1.784 1.00 52.66 202 THR A O 1
ATOM 1557 N N . LYS A 1 203 ? 18.214 0.685 0.732 1.00 52.53 203 LYS A N 1
ATOM 1558 C CA . LYS A 1 203 ? 18.730 2.079 0.694 1.00 52.53 203 LYS A CA 1
ATOM 1559 C C . LYS A 1 203 ? 17.748 3.236 0.964 1.00 52.53 203 LYS A C 1
ATOM 1561 O O . LYS A 1 203 ? 18.216 4.307 1.332 1.00 52.53 203 LYS A O 1
ATOM 1566 N N . THR A 1 204 ? 16.428 3.067 0.857 1.00 53.62 204 THR A N 1
ATOM 1567 C CA . THR A 1 204 ? 15.493 4.220 0.730 1.00 53.62 204 THR A CA 1
ATOM 1568 C C . THR A 1 204 ? 14.585 4.495 1.935 1.00 53.62 204 THR A C 1
ATOM 1570 O O . THR A 1 204 ? 13.678 5.318 1.865 1.00 53.62 204 THR A O 1
ATOM 1573 N N . LEU A 1 205 ? 14.793 3.824 3.068 1.00 58.78 205 LEU A N 1
ATOM 1574 C CA . LEU A 1 205 ? 13.742 3.705 4.083 1.00 58.78 205 LEU A CA 1
ATOM 1575 C C . LEU A 1 205 ? 13.754 4.758 5.202 1.00 58.78 205 LEU A C 1
ATOM 1577 O O . LEU A 1 205 ? 12.918 4.660 6.088 1.00 58.78 205 LEU A O 1
ATOM 1581 N N . GLY A 1 206 ? 14.617 5.778 5.186 1.00 68.00 206 GLY A N 1
ATOM 1582 C CA . GLY A 1 206 ? 14.809 6.706 6.320 1.00 68.00 206 GLY A CA 1
ATOM 1583 C C . GLY A 1 206 ? 13.513 7.251 6.951 1.00 68.00 206 GLY A C 1
ATOM 1584 O O . GLY A 1 206 ? 13.164 6.892 8.076 1.00 68.00 206 GLY A O 1
ATOM 1585 N N . THR A 1 207 ? 12.760 8.076 6.221 1.00 66.81 207 THR A N 1
ATOM 1586 C CA . THR A 1 207 ? 11.518 8.695 6.730 1.00 66.81 207 THR A CA 1
ATOM 1587 C C . THR A 1 207 ? 10.364 7.694 6.844 1.00 66.81 207 THR A C 1
ATOM 1589 O O . THR A 1 207 ? 9.606 7.724 7.812 1.00 66.81 207 THR A O 1
ATOM 1592 N N . LEU A 1 208 ? 10.252 6.761 5.892 1.00 71.69 208 LEU A N 1
ATOM 1593 C CA . LEU A 1 208 ? 9.210 5.729 5.896 1.00 71.69 208 LEU A CA 1
ATOM 1594 C C . LEU A 1 208 ? 9.332 4.787 7.101 1.00 71.69 208 LEU A C 1
ATOM 1596 O O . LEU A 1 208 ? 8.321 4.421 7.694 1.00 71.69 208 LEU A O 1
ATOM 1600 N N . THR A 1 209 ? 10.553 4.471 7.538 1.00 79.75 209 THR A N 1
ATOM 1601 C CA . THR A 1 209 ? 10.816 3.629 8.718 1.00 79.75 209 THR A CA 1
ATOM 1602 C C . THR A 1 209 ? 10.240 4.246 9.989 1.00 79.75 209 THR A C 1
ATOM 1604 O O . THR A 1 209 ? 9.678 3.529 10.819 1.00 79.75 209 THR A O 1
ATOM 1607 N N . LEU A 1 210 ? 10.327 5.576 10.125 1.00 83.50 210 LEU A N 1
ATOM 1608 C CA . LEU A 1 210 ? 9.839 6.302 11.300 1.00 83.50 210 LEU A CA 1
ATOM 1609 C C . LEU A 1 210 ? 8.314 6.275 11.438 1.00 83.50 210 LEU A C 1
ATOM 1611 O O . LEU A 1 210 ? 7.819 6.361 12.556 1.00 83.50 210 LEU A O 1
ATOM 1615 N N . LEU A 1 211 ? 7.564 6.137 10.343 1.00 86.88 211 LEU A N 1
ATOM 1616 C CA . LEU A 1 211 ? 6.106 5.981 10.392 1.00 86.88 211 LEU A CA 1
ATOM 1617 C C . LEU A 1 211 ? 5.699 4.506 10.445 1.00 86.88 211 LEU A C 1
ATOM 1619 O O . LEU A 1 211 ? 4.806 4.124 11.207 1.00 86.88 211 LEU A O 1
ATOM 1623 N N . PHE A 1 212 ? 6.385 3.670 9.669 1.00 87.38 212 PHE A N 1
ATOM 1624 C CA . PHE A 1 212 ? 6.043 2.270 9.479 1.00 87.38 212 PHE A CA 1
ATOM 1625 C C . PHE A 1 212 ? 6.245 1.430 10.744 1.00 87.38 212 PHE A C 1
ATOM 1627 O O . PHE A 1 212 ? 5.331 0.708 11.145 1.00 87.38 212 PHE A O 1
ATOM 1634 N N . ILE A 1 213 ? 7.397 1.554 11.422 1.00 87.94 213 ILE A N 1
ATOM 1635 C CA . ILE A 1 213 ? 7.676 0.772 12.638 1.00 87.94 213 ILE A CA 1
ATOM 1636 C C . ILE A 1 213 ? 6.655 1.086 13.744 1.00 87.94 213 ILE A C 1
ATOM 1638 O O . ILE A 1 213 ? 6.046 0.143 14.262 1.00 87.94 213 ILE A O 1
ATOM 1642 N N . PRO A 1 214 ? 6.385 2.360 14.103 1.00 92.38 214 PRO A N 1
ATOM 1643 C CA . PRO A 1 214 ? 5.364 2.664 15.102 1.00 92.38 214 PRO A CA 1
ATOM 1644 C C . PRO A 1 214 ? 3.967 2.189 14.703 1.00 92.38 214 PRO A C 1
ATOM 1646 O O . PRO A 1 214 ? 3.237 1.696 15.567 1.00 92.38 214 PRO A O 1
ATOM 1649 N N . HIS A 1 215 ? 3.590 2.292 13.422 1.00 93.56 215 HIS A N 1
ATOM 1650 C CA . HIS A 1 215 ? 2.295 1.802 12.947 1.00 93.56 215 HIS A CA 1
ATOM 1651 C C . HIS A 1 215 ? 2.163 0.293 13.154 1.00 93.56 215 HIS A C 1
ATOM 1653 O O . HIS A 1 215 ? 1.191 -0.156 13.763 1.00 93.56 215 HIS A O 1
ATOM 1659 N N . MET A 1 216 ? 3.171 -0.469 12.722 1.00 92.25 216 MET A N 1
ATOM 1660 C CA . MET A 1 216 ? 3.223 -1.923 12.852 1.00 92.25 216 MET A CA 1
ATOM 1661 C C . MET A 1 216 ? 3.141 -2.357 14.320 1.00 92.25 216 MET A C 1
ATOM 1663 O O . MET A 1 216 ? 2.290 -3.170 14.680 1.00 92.25 216 MET A O 1
ATOM 1667 N N . VAL A 1 217 ? 3.976 -1.778 15.191 1.00 93.00 217 VAL A N 1
ATOM 1668 C CA . VAL A 1 217 ? 3.983 -2.096 16.629 1.00 93.00 217 VAL A CA 1
ATOM 1669 C C . VAL A 1 217 ? 2.635 -1.761 17.267 1.00 93.00 217 VAL A C 1
ATOM 1671 O O . VAL A 1 217 ? 2.068 -2.582 17.991 1.00 93.00 217 VAL A O 1
ATOM 1674 N N . THR A 1 218 ? 2.084 -0.581 16.972 1.00 95.19 218 THR A N 1
ATOM 1675 C CA . THR A 1 218 ? 0.779 -0.166 17.505 1.00 95.19 218 THR A CA 1
ATOM 1676 C C . THR A 1 218 ? -0.328 -1.093 17.010 1.00 95.19 218 THR A C 1
ATOM 1678 O O . THR A 1 218 ? -1.170 -1.490 17.812 1.00 95.19 218 THR A O 1
ATOM 1681 N N . GLY A 1 219 ? -0.315 -1.497 15.737 1.00 95.31 219 GLY A N 1
ATOM 1682 C CA . GLY A 1 219 ? -1.280 -2.437 15.162 1.00 95.31 219 GLY A CA 1
ATOM 1683 C C . GLY A 1 219 ? -1.254 -3.803 15.852 1.00 95.31 219 GLY A C 1
ATOM 1684 O O . GLY A 1 219 ? -2.295 -4.283 16.299 1.00 95.31 219 GLY A O 1
ATOM 1685 N N . ILE A 1 220 ? -0.062 -4.383 16.046 1.00 94.44 220 ILE A N 1
ATOM 1686 C CA . ILE A 1 220 ? 0.113 -5.667 16.749 1.00 94.44 220 ILE A CA 1
ATOM 1687 C C . ILE A 1 220 ? -0.418 -5.585 18.185 1.00 94.44 220 ILE A C 1
ATOM 1689 O O . ILE A 1 220 ? -1.170 -6.461 18.620 1.00 94.44 220 ILE A O 1
ATOM 1693 N N . LEU A 1 221 ? -0.055 -4.530 18.923 1.00 96.81 221 LEU A N 1
ATOM 1694 C CA . LEU A 1 221 ? -0.527 -4.320 20.294 1.00 96.81 221 LEU A CA 1
ATOM 1695 C C . LEU A 1 221 ? -2.047 -4.141 20.350 1.00 96.81 221 LEU A C 1
ATOM 1697 O O . LEU A 1 221 ? -2.698 -4.685 21.241 1.00 96.81 221 LEU A O 1
ATOM 1701 N N . THR A 1 222 ? -2.606 -3.397 19.396 1.00 97.06 222 THR A N 1
ATOM 1702 C CA . THR A 1 222 ? -4.042 -3.130 19.281 1.00 97.06 222 THR A CA 1
ATOM 1703 C C . THR A 1 222 ? -4.828 -4.423 19.091 1.00 97.06 222 THR A C 1
ATOM 1705 O O . THR A 1 222 ? -5.738 -4.713 19.870 1.00 97.06 222 THR A O 1
ATOM 1708 N N . GLU A 1 223 ? -4.454 -5.223 18.095 1.00 97.00 223 GLU A N 1
ATOM 1709 C CA . GLU A 1 223 ? -5.154 -6.460 17.749 1.00 97.00 223 GLU A CA 1
ATOM 1710 C C . GLU A 1 223 ? -5.006 -7.511 18.859 1.00 97.00 223 GLU A C 1
ATOM 1712 O O . GLU A 1 223 ? -5.995 -8.073 19.336 1.00 97.00 223 GLU A O 1
ATOM 1717 N N . SER A 1 224 ? -3.785 -7.692 19.377 1.00 96.62 224 SER A N 1
ATOM 1718 C CA . SER A 1 224 ? -3.514 -8.621 20.484 1.00 96.62 224 SER A CA 1
ATOM 1719 C C . SER A 1 224 ? -4.319 -8.265 21.735 1.00 96.62 224 SER A C 1
ATOM 1721 O O . SER A 1 224 ? -4.889 -9.139 22.396 1.00 96.62 224 SER A O 1
ATOM 1723 N N . LEU A 1 225 ? -4.407 -6.971 22.061 1.00 97.31 225 LEU A N 1
ATOM 1724 C CA . LEU A 1 225 ? -5.172 -6.504 2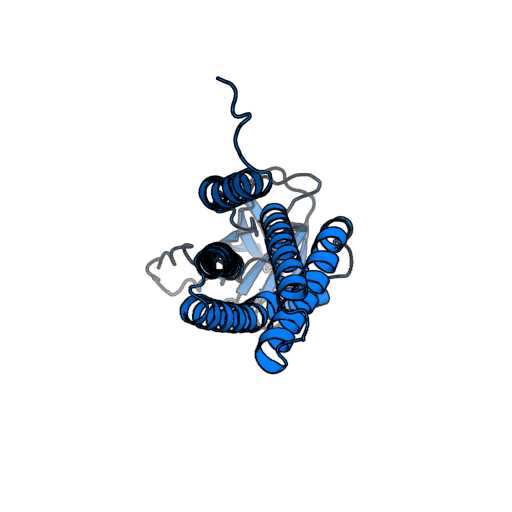3.211 1.00 97.31 225 LEU A CA 1
ATOM 1725 C C . LEU A 1 225 ? -6.685 -6.667 23.002 1.00 97.31 225 LEU A C 1
ATOM 1727 O O . LEU A 1 225 ? -7.389 -7.011 23.955 1.00 97.31 225 LEU A O 1
ATOM 1731 N N . ALA A 1 226 ? -7.191 -6.455 21.783 1.00 97.50 226 ALA A N 1
ATOM 1732 C CA . ALA A 1 226 ? -8.593 -6.695 21.449 1.00 97.50 226 ALA A CA 1
ATOM 1733 C C . ALA A 1 226 ? -8.973 -8.166 21.664 1.00 97.50 226 ALA A C 1
ATOM 1735 O O . ALA A 1 226 ? -9.921 -8.452 22.403 1.00 97.50 226 ALA A O 1
ATOM 1736 N N . ILE A 1 227 ? -8.181 -9.092 21.115 1.00 95.69 227 ILE A N 1
ATOM 1737 C CA . ILE A 1 227 ? -8.365 -10.540 21.285 1.00 95.69 227 ILE A CA 1
ATOM 1738 C C . ILE A 1 227 ? -8.315 -10.915 22.772 1.00 95.69 227 ILE A C 1
ATOM 1740 O O . ILE A 1 227 ? -9.211 -11.598 23.277 1.00 95.69 227 ILE A O 1
ATOM 1744 N N . PHE A 1 228 ? -7.324 -10.412 23.515 1.00 97.38 228 PHE A N 1
ATOM 1745 C CA . PHE A 1 228 ? -7.216 -10.647 24.956 1.00 97.38 228 PHE A CA 1
ATOM 1746 C C . PHE A 1 228 ? -8.471 -10.198 25.720 1.00 97.38 228 PHE A C 1
ATOM 1748 O O . PHE A 1 228 ? -8.982 -10.939 26.564 1.00 97.38 228 PHE A O 1
ATOM 1755 N N . ILE A 1 229 ? -8.999 -9.005 25.429 1.00 96.81 229 ILE A N 1
ATOM 1756 C CA . ILE A 1 229 ? -10.199 -8.481 26.093 1.00 96.81 229 ILE A CA 1
ATOM 1757 C C . ILE A 1 229 ? -11.432 -9.336 25.773 1.00 96.81 229 ILE A C 1
ATOM 1759 O O . ILE A 1 229 ? -12.212 -9.619 26.689 1.00 96.81 229 ILE A O 1
ATOM 1763 N N . ILE A 1 230 ? -11.594 -9.762 24.515 1.00 94.62 230 ILE A N 1
ATOM 1764 C CA . ILE A 1 230 ? -12.707 -10.613 24.069 1.00 94.62 230 ILE A CA 1
ATOM 1765 C C . ILE A 1 230 ? -12.691 -11.954 24.816 1.00 94.62 230 ILE A C 1
ATOM 1767 O O . ILE A 1 230 ? -13.728 -12.375 25.334 1.00 94.62 230 ILE A O 1
ATOM 1771 N N . LEU A 1 231 ? -11.519 -12.588 24.929 1.00 94.00 231 LEU A N 1
ATOM 1772 C CA . LEU A 1 231 ? -11.377 -13.927 25.508 1.00 94.00 231 LEU A CA 1
ATOM 1773 C C . LEU A 1 231 ? -11.354 -13.937 27.042 1.00 94.00 231 LEU A C 1
ATOM 1775 O O . LEU A 1 231 ? -11.987 -14.787 27.665 1.00 94.00 231 LEU A O 1
ATOM 1779 N N . LYS A 1 232 ? -10.605 -13.025 27.675 1.00 95.19 232 LYS A N 1
ATOM 1780 C CA . LYS A 1 232 ? -10.309 -13.090 29.120 1.00 95.19 232 LYS A CA 1
ATOM 1781 C C . LYS A 1 232 ? -11.122 -12.129 29.982 1.00 95.19 232 LYS A C 1
ATOM 1783 O O . LYS A 1 232 ? -11.154 -12.327 31.192 1.00 95.19 232 LYS A O 1
ATOM 1788 N N . LYS A 1 233 ? -11.773 -11.108 29.405 1.00 93.19 233 LYS A N 1
ATOM 1789 C CA . LYS A 1 233 ? -12.628 -10.131 30.118 1.00 93.19 233 LYS A CA 1
ATOM 1790 C C . LYS A 1 233 ? -12.003 -9.625 31.440 1.00 93.19 233 LYS A C 1
ATOM 1792 O O . LYS A 1 233 ? -12.474 -9.964 32.527 1.00 93.19 233 LYS A O 1
ATOM 1797 N N . PRO A 1 234 ? -10.942 -8.802 31.392 1.00 94.00 234 PRO A N 1
ATOM 1798 C CA . PRO A 1 234 ? -10.194 -8.409 32.588 1.00 94.00 234 PRO A CA 1
ATOM 1799 C C . PRO A 1 234 ? -11.054 -7.658 33.621 1.00 94.00 234 PRO A C 1
ATOM 1801 O O . PRO A 1 234 ? -11.921 -6.861 33.258 1.00 94.00 234 PRO A O 1
ATOM 1804 N N . ARG A 1 235 ? -10.738 -7.811 34.921 1.00 95.62 235 ARG A N 1
ATOM 1805 C CA . ARG A 1 235 ? -11.480 -7.188 36.048 1.00 95.62 235 ARG A CA 1
ATOM 1806 C C . ARG A 1 235 ? -11.737 -5.685 35.865 1.00 95.62 235 ARG A C 1
ATOM 1808 O O . ARG A 1 235 ? -12.813 -5.192 36.177 1.00 95.62 235 ARG A O 1
ATOM 1815 N N . LYS A 1 236 ? -10.757 -4.939 35.339 1.00 96.00 236 LYS A N 1
ATOM 1816 C CA . LYS A 1 236 ? -10.860 -3.489 35.078 1.00 96.00 236 LYS A CA 1
ATOM 1817 C C . LYS A 1 236 ? -11.222 -3.190 33.616 1.00 96.00 236 LYS A C 1
ATOM 1819 O O . LYS A 1 236 ? -10.589 -2.333 32.997 1.00 96.00 236 LYS A O 1
ATOM 1824 N N . LEU A 1 237 ? -12.226 -3.880 33.062 1.00 93.94 237 LEU A N 1
ATOM 1825 C CA . LEU A 1 237 ? -12.607 -3.837 31.639 1.00 93.94 237 LEU A CA 1
ATOM 1826 C C . LEU A 1 237 ? -12.689 -2.411 31.074 1.00 93.94 237 LEU A C 1
ATOM 1828 O O . LEU A 1 237 ? -12.106 -2.119 30.038 1.00 93.94 237 LEU A O 1
ATOM 1832 N N . LYS A 1 238 ? -13.315 -1.476 31.795 1.00 93.38 238 LYS A N 1
ATOM 1833 C CA . LYS A 1 238 ? -13.450 -0.075 31.358 1.00 93.38 238 LYS A CA 1
ATOM 1834 C C . LYS A 1 238 ? -12.111 0.631 31.112 1.00 93.38 238 LYS A C 1
ATOM 1836 O O . LYS A 1 238 ? -12.029 1.471 30.220 1.00 93.38 238 LYS A O 1
ATOM 1841 N N . LYS A 1 239 ? -11.076 0.333 31.908 1.00 95.62 239 LYS A N 1
ATOM 1842 C CA . LYS A 1 239 ? -9.734 0.907 31.720 1.00 95.62 239 LYS A CA 1
ATOM 1843 C C . LYS A 1 239 ? -9.091 0.328 30.460 1.00 95.62 239 LYS A C 1
ATOM 1845 O O . LYS A 1 239 ? -8.609 1.089 29.632 1.00 95.62 239 LYS A O 1
ATOM 1850 N N . TRP A 1 240 ? -9.161 -0.991 30.299 1.00 97.06 240 TRP A N 1
ATOM 1851 C CA . TRP A 1 240 ? -8.621 -1.697 29.137 1.00 97.06 240 TRP A CA 1
ATOM 1852 C C . TRP A 1 240 ? -9.281 -1.271 27.825 1.00 97.06 240 TRP A C 1
ATOM 1854 O O . TRP A 1 240 ? -8.579 -0.991 26.864 1.00 97.06 240 TRP A O 1
ATOM 1864 N N . MET A 1 241 ? -10.605 -1.097 27.811 1.00 94.62 241 MET A N 1
ATOM 1865 C CA . MET A 1 241 ? -11.331 -0.621 26.628 1.00 94.62 241 MET A CA 1
ATOM 1866 C C . MET A 1 241 ? -10.915 0.790 26.200 1.00 94.62 241 MET A C 1
ATOM 1868 O O . MET A 1 241 ? -10.873 1.079 25.012 1.00 94.62 241 MET A O 1
ATOM 1872 N N . ARG A 1 242 ? -10.576 1.674 27.150 1.00 94.56 242 ARG A N 1
ATOM 1873 C CA . ARG A 1 242 ? -10.062 3.017 26.827 1.00 94.56 242 ARG A CA 1
ATOM 1874 C C . ARG A 1 242 ? -8.665 2.965 26.224 1.00 94.56 242 ARG A C 1
ATOM 1876 O O . ARG A 1 242 ? -8.407 3.687 25.273 1.00 94.56 242 ARG A O 1
ATOM 1883 N N . ILE A 1 243 ? -7.792 2.125 26.780 1.00 96.25 243 ILE A N 1
ATOM 1884 C CA . ILE A 1 243 ? -6.444 1.909 26.239 1.00 96.25 243 ILE A CA 1
ATOM 1885 C C . ILE A 1 243 ? -6.554 1.361 24.815 1.00 96.25 243 ILE A C 1
ATOM 1887 O O . ILE A 1 243 ? -5.958 1.928 23.908 1.00 96.25 243 ILE A O 1
ATOM 1891 N N . LEU A 1 244 ? -7.380 0.330 24.610 1.00 96.69 244 LEU A N 1
ATOM 1892 C CA . LEU A 1 244 ? -7.616 -0.254 23.292 1.00 96.69 244 LEU A CA 1
ATOM 1893 C C . LEU A 1 244 ? -8.149 0.781 22.292 1.00 96.69 244 LEU A C 1
ATOM 1895 O O . LEU A 1 244 ? -7.661 0.844 21.172 1.00 96.69 244 LEU A O 1
ATOM 1899 N N . PHE A 1 245 ? -9.114 1.609 22.699 1.00 95.94 245 PHE A N 1
ATOM 1900 C CA . PHE A 1 245 ? -9.651 2.669 21.845 1.00 95.94 245 PHE A CA 1
ATOM 1901 C C . PHE A 1 245 ? -8.567 3.666 21.413 1.00 95.94 245 PHE A C 1
ATOM 1903 O O . PHE A 1 245 ? -8.490 4.005 20.239 1.00 95.94 245 PHE A O 1
ATOM 1910 N N . ILE A 1 246 ? -7.708 4.108 22.339 1.00 95.62 246 ILE A N 1
ATOM 1911 C CA . ILE A 1 246 ? -6.604 5.027 22.022 1.00 95.62 246 ILE A CA 1
ATOM 1912 C C . ILE A 1 246 ? -5.634 4.375 21.034 1.00 95.62 246 ILE A C 1
ATOM 1914 O O . ILE A 1 246 ? -5.304 4.993 20.029 1.00 95.62 246 ILE A O 1
ATOM 1918 N N . LEU A 1 247 ? -5.230 3.125 21.284 1.00 95.88 247 LEU A N 1
ATOM 1919 C CA . LEU A 1 247 ? -4.321 2.390 20.401 1.00 95.88 247 LEU A CA 1
ATOM 1920 C C . LEU A 1 247 ? -4.888 2.238 18.982 1.00 95.88 247 LEU A C 1
ATOM 1922 O O . LEU A 1 247 ? -4.175 2.493 18.017 1.00 95.88 247 LEU A O 1
ATOM 1926 N N . TRP A 1 248 ? -6.180 1.924 18.856 1.00 97.00 248 TRP A N 1
ATOM 1927 C CA . TRP A 1 248 ? -6.872 1.848 17.568 1.00 97.00 248 TRP A CA 1
ATOM 1928 C C . TRP A 1 248 ? -6.839 3.168 16.797 1.00 97.00 248 TRP A C 1
ATOM 1930 O O . TRP A 1 248 ? -6.469 3.184 15.626 1.00 97.00 248 TRP A O 1
ATOM 1940 N N . ILE A 1 249 ? -7.189 4.283 17.448 1.00 95.38 249 ILE A N 1
ATOM 1941 C CA . ILE A 1 249 ? -7.181 5.603 16.803 1.00 95.38 249 ILE A CA 1
ATOM 1942 C C . ILE A 1 249 ? -5.756 6.013 16.415 1.00 95.38 249 ILE A C 1
ATOM 1944 O O . ILE A 1 249 ? -5.545 6.513 15.312 1.00 95.38 249 ILE A O 1
ATOM 1948 N N . SER A 1 250 ? -4.767 5.762 17.278 1.00 95.12 250 SER A N 1
ATOM 1949 C CA . SER A 1 250 ? -3.356 6.012 16.965 1.00 95.12 250 SER A CA 1
ATOM 1950 C C . SER A 1 250 ? -2.866 5.161 15.790 1.00 95.12 250 SER A C 1
ATOM 1952 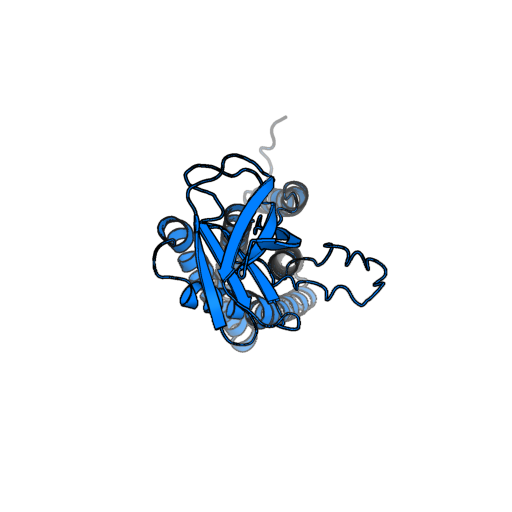O O . SER A 1 250 ? -2.189 5.681 14.908 1.00 95.12 250 SER A O 1
ATOM 1954 N N . SER A 1 251 ? -3.232 3.876 15.742 1.00 96.44 251 SER A N 1
ATOM 1955 C CA . SER A 1 251 ? -2.872 2.980 14.640 1.00 96.44 251 SER A CA 1
ATOM 1956 C C . SER A 1 251 ? -3.498 3.438 13.320 1.00 96.44 251 SER A C 1
ATOM 1958 O O . SER A 1 251 ? -2.777 3.554 12.330 1.00 96.44 251 SER A O 1
ATOM 1960 N N . LEU A 1 252 ? -4.789 3.796 13.317 1.00 95.44 252 LEU A N 1
ATOM 1961 C CA . LEU A 1 252 ? -5.488 4.321 12.138 1.00 95.44 252 LEU A CA 1
ATOM 1962 C C . LEU A 1 252 ? -4.862 5.629 11.634 1.00 95.44 252 LEU A C 1
ATOM 1964 O O . LEU A 1 252 ? -4.642 5.782 10.433 1.00 95.44 252 LEU A O 1
ATOM 1968 N N . ALA A 1 253 ? -4.531 6.555 12.540 1.00 94.50 253 ALA A N 1
ATOM 1969 C CA . ALA A 1 253 ? -3.878 7.812 12.185 1.00 94.50 253 ALA A CA 1
ATOM 1970 C C . ALA A 1 253 ? -2.505 7.575 11.537 1.00 94.50 253 ALA A C 1
ATOM 1972 O O . ALA A 1 253 ? -2.222 8.132 10.480 1.00 94.50 253 ALA A O 1
ATOM 1973 N N . LEU A 1 254 ? -1.680 6.697 12.120 1.00 94.19 254 LEU A N 1
ATOM 1974 C CA . LEU A 1 254 ? -0.384 6.328 11.546 1.00 94.19 254 LEU A CA 1
ATOM 1975 C C . LEU A 1 254 ? -0.533 5.648 10.177 1.00 94.19 254 LEU A C 1
ATOM 1977 O O . LEU A 1 254 ? 0.195 5.991 9.252 1.00 94.19 254 LEU A O 1
ATOM 1981 N N . GLY A 1 255 ? -1.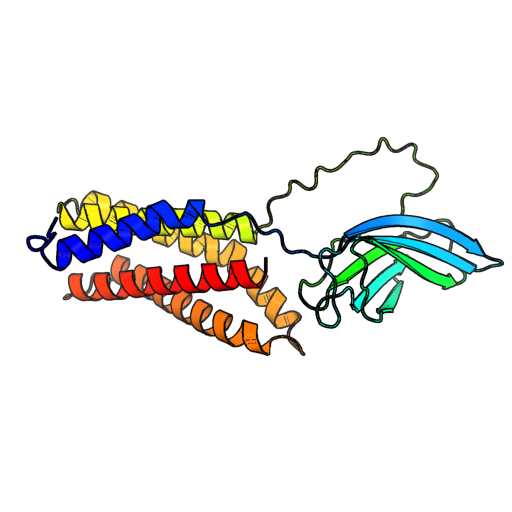499 4.737 10.022 1.00 93.56 255 GLY A N 1
ATOM 1982 C CA . GLY A 1 255 ? -1.769 4.079 8.741 1.00 93.56 255 GLY A CA 1
ATOM 1983 C C . GLY A 1 255 ? -2.208 5.073 7.665 1.00 93.56 255 GLY A C 1
ATOM 1984 O O . GLY A 1 255 ? -1.765 4.987 6.523 1.00 93.56 255 GLY A O 1
ATOM 1985 N N . THR A 1 256 ? -3.016 6.065 8.048 1.00 92.81 256 THR A N 1
ATOM 1986 C CA . THR A 1 256 ? -3.448 7.162 7.165 1.00 92.81 256 THR A CA 1
ATOM 1987 C C . THR A 1 256 ? -2.269 8.019 6.719 1.00 92.81 256 THR A C 1
ATOM 1989 O O . THR A 1 256 ? -2.133 8.300 5.532 1.00 92.81 256 THR A O 1
ATOM 1992 N N . LEU A 1 257 ? -1.375 8.379 7.643 1.00 89.94 257 LEU A N 1
ATOM 1993 C CA . LEU A 1 257 ? -0.160 9.129 7.320 1.00 89.94 257 LEU A CA 1
ATOM 1994 C C . LEU A 1 257 ? 0.762 8.354 6.373 1.00 89.94 257 LEU A C 1
ATOM 1996 O O . LEU A 1 257 ? 1.270 8.938 5.421 1.00 89.94 257 LEU A O 1
ATOM 2000 N N . ILE A 1 258 ? 0.946 7.048 6.594 1.00 88.12 258 ILE A N 1
ATOM 2001 C CA . ILE A 1 258 ? 1.727 6.190 5.690 1.00 88.12 258 ILE A CA 1
ATOM 2002 C C . ILE A 1 258 ? 1.107 6.187 4.293 1.00 88.12 258 ILE A C 1
ATOM 2004 O O . ILE A 1 258 ? 1.827 6.371 3.319 1.00 88.12 258 ILE A O 1
ATOM 2008 N N . TYR A 1 259 ? -0.214 6.017 4.192 1.00 88.38 259 TYR A N 1
ATOM 2009 C CA . TYR A 1 259 ? -0.907 6.016 2.906 1.00 88.38 259 TYR A CA 1
ATOM 2010 C C . TYR A 1 259 ? -0.687 7.323 2.147 1.00 88.38 259 TYR A C 1
ATOM 2012 O O . TYR A 1 259 ? -0.232 7.266 1.020 1.00 88.38 259 TYR A O 1
ATOM 2020 N N . ILE A 1 260 ? -0.909 8.476 2.782 1.00 86.25 260 ILE A N 1
ATOM 2021 C CA . ILE A 1 260 ? -0.715 9.800 2.158 1.00 86.25 260 ILE A CA 1
ATOM 2022 C C . ILE A 1 260 ? 0.756 10.058 1.790 1.00 86.25 260 ILE A C 1
ATOM 2024 O O . ILE A 1 260 ? 1.052 10.854 0.911 1.00 86.25 260 ILE A O 1
ATOM 2028 N N . THR A 1 261 ? 1.699 9.429 2.497 1.00 80.62 261 THR A N 1
ATOM 2029 C CA . THR A 1 261 ? 3.132 9.592 2.206 1.00 80.62 261 THR A CA 1
ATOM 2030 C C . THR A 1 261 ? 3.575 8.742 1.012 1.00 80.62 261 THR A C 1
ATOM 2032 O O . THR A 1 261 ? 4.514 9.120 0.321 1.00 80.62 261 THR A O 1
ATOM 2035 N N . ILE A 1 262 ? 2.955 7.574 0.804 1.00 77.69 262 ILE A N 1
ATOM 2036 C CA . ILE A 1 262 ? 3.329 6.625 -0.261 1.00 77.69 262 ILE A CA 1
ATOM 2037 C C . ILE A 1 262 ? 2.529 6.862 -1.544 1.00 77.69 262 ILE A C 1
ATOM 2039 O O . ILE A 1 262 ? 3.054 6.653 -2.636 1.00 77.69 262 ILE A O 1
ATOM 2043 N N . TYR A 1 263 ? 1.252 7.201 -1.396 1.00 76.62 263 TYR A N 1
ATOM 2044 C CA . TYR A 1 263 ? 0.300 7.358 -2.481 1.00 76.62 263 TYR A CA 1
ATOM 2045 C C . TYR A 1 263 ? 0.068 8.835 -2.699 1.00 76.62 263 TYR A C 1
ATOM 2047 O O . TYR A 1 263 ? 0.158 9.218 -3.881 1.00 76.62 263 TYR A O 1
#

Foldseek 3Di:
DDPPPDDPVRVVLVVLVVCLVVVVVPDDPDDQQAKDFPDWDWDDDPQWIKIKTKIFGPQWDQQKAFQKKWKDWANDIDIDGDGTDRDRIDIDMDTPGHDDLPTWIWMWIAIPQQGIDDIDTDDRPPDPDDPPPPPPPPQPLLNVLLVLLSVLSVLLSVLVVCVVVVVVVVSLVSLVVSLVSLVVSCVPRVVVVVVVCVVVPDPDCVVVCVLVVLLVVLSVVLSVLSVCCSPPVDPPSVVSSVVSNVSSVVNSVSSVVSSVVRD

Mean predicted aligned error: 10.53 Å

Secondary structure (DSSP, 8-state):
---TT--HHHHHHHHHHHHHHHGGGG---PPP---EEEEEEEEEETTEEEEEEEEE-SS-BTTBSEEEEEEEETTEEEEEE-PPP-SSEEEEEEE--S--TT--EEEEEEETTTEEPPPEE---TT---------S----HHHHHHHHHHHHHHHHHHHHHHHHTT-HHHHHHHHHHHHHHHHHHIIIIIHHHHHHHHHH-SS--HHHHHHHHHHHHHHHHHHHHHHHHHHH--TTHHHHHHHHHHHHHHHHHHHHHHHHHH-

Radius of gyration: 24.89 Å; Cα contacts (8 Å, |Δi|>4): 320; chains: 1; bounding box: 48×48×75 Å

pLDDT: mean 84.7, std 16.43, range [38.84, 98.38]

Nearest PDB structures (foldseek):
  7ljj-assembly1_A  TM=7.091E-01  e=8.843E-03  Phocaeicola plebeius DSM 17135
  7lnp-assembly2_C  TM=6.921E-01  e=1.307E-02  Phocaeicola plebeius DSM 17135
  7lk7-assembly1_A  TM=6.918E-01  e=1.728E-02  Phocaeicola plebeius DSM 17135
  7lnp-assembly4_E  TM=6.255E-01  e=5.983E-03  Phocaeicola plebeius DSM 17135
  8tn6-assembly1_C  TM=7.367E-01  e=1.423E+00  synthetic construct